Protein AF-A0A399ZPF5-F1 (afdb_monomer_lite)

Sequence (289 aa):
MNKISNFFKWMIKYFYWLSLVVFAAIYIRWFQLTPLVFEYYNDPNGAYIFGLILLSLYSASMFALKLSTKSKLLRGLLYIPTTLFFIWNISHTTAFFPSLEFTTRCNGNKYYIAWMHPFGDYQWTFDEVTIWRKGFFKYDSFFFGYSGGPYRIVCDEQNKTANIVNDSSDVLAYIDGENPQVFDDFATATLNNHHYFLARKCNNWTPSTCESLTFTLYACTLEYKSCHPLPIQYTQLDTRNFLHLEPDNVNNEVRLYEELFETDEKILIFGFGQNSQCYAMGCEILEQK

Radius of gyration: 26.09 Å; chains: 1; bounding box: 74×34×80 Å

pLDDT: mean 87.25, std 9.9, range [49.78, 96.81]

Secondary structure (DSSP, 8-state):
-HHHHHHHHHHHHHHHHHHHHHHHHHHHHHHHHS---TT-TT-TTHHHHHHHHHHHHHHHHHHHHHHTTT-HHHHHHHHHHHHHHHHHHHHHHHHHSPEEEEEEEETTEEEEEEEEPPTT-TT--EEEEEEE-SSSS-EEEEEESS--S-EEEEEETTTTEEEEEETTTTEEEEEESSS-EEEEEEEEEEETTEEEEEEEEEEEEETTEEEEEEEEEEEEETTSS-EEEEEEEEEES-TTSEEEEEEETTTTEEEEEEEETTTTEEEEEEEESTT-EE-STTEEEPPP-

Foldseek 3Di:
DVVVVVVVVVCVVCVLVVLLVVLVVLLVVLCVQPNDDDQDPQPQCPLSVVLVVLSVQLVVLVVQLVVCVPDPVSNVVSVVVNVVSSVVNVVSCVQWRWAWQDWDDFLQKIWTWTWTAGPPGNVFIWTKIWIHDNDDPDIDIDIDGGCLARWDWDHQNPQSWIWIAHPVQRDGQWIGHPDIWGWDRAAWDDADQWIKTWTWDADDDDSPDGQKIKTWIWIAGSRRNDIDTAQKIAIDRDPPWDWYWYADPPVRWIWIWTQDPVPRDTDTQWIDDPDTDGDDPRMDRHDDD

Structure (mmCIF, N/CA/C/O backbone):
data_AF-A0A399ZPF5-F1
#
_entry.id   AF-A0A399ZPF5-F1
#
loop_
_atom_site.group_PDB
_atom_site.id
_atom_site.type_symbol
_atom_site.label_atom_id
_atom_site.label_alt_id
_atom_site.label_comp_id
_atom_site.label_asym_id
_atom_site.label_entity_id
_atom_site.label_seq_id
_atom_site.pdbx_PDB_ins_code
_atom_site.Cartn_x
_atom_site.Cartn_y
_atom_site.Cartn_z
_atom_site.occupancy
_atom_site.B_iso_or_equiv
_atom_site.auth_seq_id
_atom_site.auth_comp_id
_atom_site.auth_asym_id
_atom_site.auth_atom_id
_atom_site.pdbx_PDB_model_num
ATOM 1 N N . MET A 1 1 ? -46.420 10.415 27.851 1.00 60.38 1 MET A N 1
ATOM 2 C CA . MET A 1 1 ? -45.244 10.784 28.680 1.00 60.38 1 MET A CA 1
ATOM 3 C C . MET A 1 1 ? -44.515 9.591 29.317 1.00 60.38 1 MET A C 1
ATOM 5 O O . MET A 1 1 ? -43.298 9.543 29.195 1.00 60.38 1 MET A O 1
ATOM 9 N N . ASN A 1 2 ? -45.190 8.586 29.901 1.00 71.50 2 ASN A N 1
ATOM 10 C CA . ASN A 1 2 ? -44.509 7.429 30.533 1.00 71.50 2 ASN A CA 1
ATOM 11 C C . ASN A 1 2 ? -43.609 6.596 29.596 1.00 71.50 2 ASN A C 1
ATOM 13 O O . ASN A 1 2 ? -42.559 6.125 30.023 1.00 71.50 2 ASN A O 1
ATOM 17 N N . LYS A 1 3 ? -43.964 6.454 28.310 1.00 73.94 3 LYS A N 1
ATOM 18 C CA . LYS A 1 3 ? -43.137 5.715 27.336 1.00 73.94 3 LYS A CA 1
ATOM 19 C C . LYS A 1 3 ? -41.778 6.385 27.074 1.00 73.94 3 LYS A C 1
ATOM 21 O O . LYS A 1 3 ? -40.773 5.690 27.003 1.00 73.94 3 LYS A O 1
ATOM 26 N N . ILE A 1 4 ? -41.740 7.719 27.016 1.00 75.81 4 ILE A N 1
ATOM 27 C CA . ILE A 1 4 ? -40.514 8.499 26.770 1.00 75.81 4 ILE A CA 1
ATOM 28 C C . ILE A 1 4 ? -39.576 8.413 27.984 1.00 75.81 4 ILE A C 1
ATOM 30 O O . ILE A 1 4 ? -38.399 8.108 27.835 1.00 75.81 4 ILE A O 1
ATOM 34 N N . SER A 1 5 ? -40.099 8.582 29.204 1.00 77.50 5 SER A N 1
ATOM 35 C CA . SER A 1 5 ? -39.298 8.448 30.434 1.00 77.50 5 SER A CA 1
ATOM 36 C C . SER A 1 5 ? -38.713 7.038 30.605 1.00 77.50 5 SER A C 1
ATOM 38 O O . SER A 1 5 ? -37.548 6.885 30.978 1.00 77.50 5 SER A O 1
ATOM 40 N N . ASN A 1 6 ? -39.491 6.001 30.280 1.00 77.19 6 ASN A N 1
ATOM 41 C CA . ASN A 1 6 ? -39.019 4.617 30.326 1.00 77.19 6 ASN A CA 1
ATOM 42 C C . ASN A 1 6 ? -37.938 4.337 29.274 1.00 77.19 6 ASN A C 1
ATOM 44 O O . ASN A 1 6 ? -36.980 3.630 29.577 1.00 77.19 6 ASN A O 1
ATOM 48 N N . PHE A 1 7 ? -38.046 4.934 28.084 1.00 74.19 7 PHE A N 1
ATOM 49 C CA . PHE A 1 7 ? -37.019 4.847 27.047 1.00 74.19 7 PHE A CA 1
ATOM 50 C C . PHE A 1 7 ? -35.693 5.485 27.490 1.00 74.19 7 PHE A C 1
ATOM 52 O O . PHE A 1 7 ? -34.648 4.853 27.368 1.00 74.19 7 PHE A O 1
ATOM 59 N N . PHE A 1 8 ? -35.718 6.676 28.099 1.00 70.94 8 PHE A N 1
ATOM 60 C CA . PHE A 1 8 ? -34.499 7.318 28.612 1.00 70.94 8 PHE A CA 1
ATOM 61 C C . PHE A 1 8 ? -33.832 6.519 29.739 1.00 70.94 8 PHE A C 1
ATOM 63 O O . PHE A 1 8 ? -32.614 6.341 29.737 1.00 70.94 8 PHE A O 1
ATOM 70 N N . LYS A 1 9 ? -34.613 5.975 30.681 1.00 74.69 9 LYS A N 1
ATOM 71 C CA . LYS A 1 9 ? -34.081 5.104 31.746 1.00 74.69 9 LYS A CA 1
ATOM 72 C C . LYS A 1 9 ? -33.483 3.814 31.188 1.00 74.69 9 LYS A C 1
ATOM 74 O O . LYS A 1 9 ? -32.471 3.340 31.700 1.00 74.69 9 LYS A O 1
ATOM 79 N N . TRP A 1 10 ? -34.104 3.256 30.150 1.00 79.56 10 TRP A N 1
ATOM 80 C CA . TRP A 1 10 ? -33.581 2.098 29.436 1.00 79.56 10 TRP A CA 1
ATOM 81 C C . TRP A 1 10 ? -32.262 2.445 28.738 1.00 79.56 10 TRP A C 1
ATOM 83 O O . TRP A 1 10 ? -31.262 1.786 29.006 1.00 79.56 10 TRP A O 1
ATOM 93 N N . MET A 1 11 ? -32.210 3.530 27.959 1.00 71.25 11 MET A N 1
ATOM 94 C CA . MET A 1 11 ? -30.979 3.966 27.296 1.00 71.25 11 MET A CA 1
ATOM 95 C C . MET A 1 11 ? -29.835 4.156 28.286 1.00 71.25 11 MET A C 1
ATOM 97 O O . MET A 1 11 ? -28.788 3.564 28.089 1.00 71.25 11 MET A O 1
ATOM 101 N N . ILE A 1 12 ? -30.029 4.879 29.391 1.00 73.19 12 ILE A N 1
ATOM 102 C CA . ILE A 1 12 ? -28.968 5.099 30.394 1.00 73.19 12 ILE A CA 1
ATOM 103 C C . ILE A 1 12 ? -28.486 3.773 31.007 1.00 73.19 12 ILE A C 1
ATOM 105 O O . ILE A 1 12 ? -27.299 3.602 31.281 1.00 73.19 12 ILE A O 1
ATOM 109 N N . LYS A 1 13 ? -29.391 2.806 31.203 1.00 77.00 13 LYS A N 1
ATOM 110 C CA . LYS A 1 13 ? -29.050 1.488 31.754 1.00 77.00 13 LYS A CA 1
ATOM 111 C C . LYS A 1 13 ? -28.185 0.658 30.800 1.00 77.00 13 LYS A C 1
ATOM 113 O O . LYS A 1 13 ? -27.323 -0.082 31.272 1.00 77.00 13 LYS A O 1
ATOM 118 N N . TYR A 1 14 ? -28.420 0.762 29.493 1.00 85.81 14 TYR A N 1
ATOM 119 C CA . TYR A 1 14 ? -27.722 -0.026 28.469 1.00 85.81 14 TYR A CA 1
ATOM 120 C C . TYR A 1 14 ? -26.648 0.757 27.708 1.00 85.81 14 TYR A C 1
ATOM 122 O O . TYR A 1 14 ? -25.902 0.144 26.953 1.00 85.81 14 TYR A O 1
ATOM 130 N N . PHE A 1 15 ? -26.529 2.065 27.939 1.00 87.25 15 PHE A N 1
ATOM 131 C CA . PHE A 1 15 ? -25.652 2.981 27.208 1.00 87.25 15 PHE A CA 1
ATOM 132 C C . PHE A 1 15 ? -24.225 2.451 27.104 1.00 87.25 15 PHE A C 1
ATOM 134 O O . PHE A 1 15 ? -23.728 2.264 26.004 1.00 87.25 15 PHE A O 1
ATOM 141 N N . TYR A 1 16 ? -23.627 2.111 28.246 1.00 84.88 16 TYR A N 1
ATOM 142 C CA . TYR A 1 16 ? -22.265 1.588 28.341 1.00 84.88 16 TYR A CA 1
ATOM 143 C C . TYR A 1 16 ? -22.075 0.248 27.605 1.00 84.88 16 TYR A C 1
ATOM 145 O O . TYR A 1 16 ? -21.049 -0.006 26.987 1.00 84.88 16 TYR A O 1
ATOM 153 N N . TRP A 1 17 ? -23.085 -0.622 27.620 1.00 88.38 17 TRP A N 1
ATOM 154 C CA . TRP A 1 17 ? -23.022 -1.878 26.868 1.00 88.38 17 TRP A CA 1
ATOM 155 C C . TRP A 1 17 ? -23.133 -1.642 25.365 1.00 88.38 17 TRP A C 1
ATOM 157 O O . TRP A 1 17 ? -22.408 -2.263 24.593 1.00 88.38 17 TRP A O 1
ATOM 167 N N . LEU A 1 18 ? -24.015 -0.732 24.956 1.00 91.44 18 LEU A N 1
ATOM 168 C CA . LEU A 1 18 ? -24.178 -0.363 23.558 1.00 91.44 18 LEU A CA 1
ATOM 169 C C . LEU A 1 18 ? -22.913 0.309 23.013 1.00 91.44 18 LEU A C 1
ATOM 171 O O . LEU A 1 18 ? -22.452 -0.062 21.940 1.00 91.44 18 LEU A O 1
ATOM 175 N N . SER A 1 19 ? -22.317 1.241 23.758 1.00 92.69 19 SER A N 1
ATOM 176 C CA . SER A 1 19 ? -21.064 1.893 23.366 1.00 92.69 19 SER A CA 1
ATOM 177 C C . SER A 1 19 ? -19.909 0.905 23.265 1.00 92.69 19 SER A C 1
ATOM 179 O O . SER A 1 19 ? -19.122 1.015 22.333 1.00 92.69 19 SER A O 1
ATOM 181 N N . LEU A 1 20 ? -19.818 -0.092 24.153 1.00 93.00 20 LEU A N 1
ATOM 182 C CA . LEU A 1 20 ? -18.807 -1.144 24.031 1.00 93.00 20 LEU A CA 1
ATOM 183 C C . LEU A 1 20 ? -18.953 -1.928 22.719 1.00 93.00 20 LEU A C 1
ATOM 185 O O . LEU A 1 20 ? -17.959 -2.170 22.041 1.00 93.00 20 LEU A O 1
ATOM 189 N N . VAL A 1 21 ? -20.183 -2.291 22.340 1.00 94.25 21 VAL A N 1
ATOM 190 C CA . VAL A 1 21 ? -20.458 -2.970 21.061 1.00 94.25 21 VAL A CA 1
ATOM 191 C C . VAL A 1 21 ? -20.095 -2.074 19.876 1.00 94.25 21 VAL A C 1
ATOM 193 O O . VAL A 1 21 ? -19.482 -2.546 18.921 1.00 94.25 21 VAL A O 1
ATOM 196 N N . VAL A 1 22 ? -20.427 -0.782 19.948 1.00 95.56 22 VAL A N 1
ATOM 197 C CA . VAL A 1 22 ? -20.076 0.200 18.912 1.00 95.56 22 VAL A CA 1
ATOM 198 C C . VAL A 1 22 ? -18.560 0.324 18.770 1.00 95.56 22 VAL A C 1
ATOM 200 O O . VAL A 1 22 ? -18.054 0.211 17.659 1.00 95.56 22 VAL A O 1
ATOM 203 N N . PHE A 1 23 ? -17.818 0.481 19.868 1.00 95.81 23 PHE A N 1
ATOM 204 C CA . PHE A 1 23 ? -16.360 0.543 19.800 1.00 95.81 23 PHE A CA 1
ATOM 205 C C . PHE A 1 23 ? -15.757 -0.754 19.279 1.00 95.81 23 PHE A C 1
ATOM 207 O O . PHE A 1 23 ? -14.894 -0.699 18.413 1.00 95.81 23 PHE A O 1
ATOM 214 N N . ALA A 1 24 ? -16.233 -1.918 19.728 1.00 95.44 24 ALA A N 1
ATOM 215 C CA . ALA A 1 24 ? -15.767 -3.192 19.192 1.00 95.44 24 ALA A CA 1
ATOM 216 C C . ALA A 1 24 ? -15.950 -3.260 17.664 1.00 95.44 24 ALA A C 1
ATOM 218 O O . ALA A 1 24 ? -15.027 -3.652 16.957 1.00 95.44 24 ALA A O 1
ATOM 219 N N . ALA A 1 25 ? -17.095 -2.809 17.140 1.00 96.69 25 ALA A N 1
ATOM 220 C CA . ALA A 1 25 ? -17.326 -2.730 15.698 1.00 96.69 25 ALA A CA 1
ATOM 221 C C . ALA A 1 25 ? -16.383 -1.735 14.996 1.00 96.69 25 ALA A C 1
ATOM 223 O O . ALA A 1 25 ? -15.877 -2.045 13.918 1.00 96.69 25 ALA A O 1
ATOM 224 N N . ILE A 1 26 ? -16.107 -0.577 15.609 1.00 96.19 26 ILE A N 1
ATOM 225 C CA . ILE A 1 26 ? -15.143 0.412 15.098 1.00 96.19 26 ILE A CA 1
ATOM 226 C C . ILE A 1 26 ? -13.739 -0.194 15.022 1.00 96.19 26 ILE A C 1
ATOM 228 O O . ILE A 1 26 ? -13.118 -0.118 13.970 1.00 96.19 26 ILE A O 1
ATOM 232 N N . TYR A 1 27 ? -13.252 -0.847 16.078 1.00 95.81 27 TYR A N 1
ATOM 233 C CA . TYR A 1 27 ? -11.915 -1.454 16.082 1.00 95.81 27 TYR A CA 1
ATOM 234 C C . TYR A 1 27 ? -11.806 -2.658 15.141 1.00 95.81 27 TYR A C 1
ATOM 236 O O . TYR A 1 27 ? -10.780 -2.826 14.490 1.00 95.81 27 TYR A O 1
ATOM 244 N N . ILE A 1 28 ? -12.868 -3.458 14.986 1.00 95.44 28 ILE A N 1
ATOM 245 C CA . ILE A 1 28 ? -12.916 -4.500 13.947 1.00 95.44 28 ILE A CA 1
ATOM 246 C C . ILE A 1 28 ? -12.807 -3.864 12.559 1.00 95.44 28 ILE A C 1
ATOM 248 O O . ILE A 1 28 ? -12.075 -4.365 11.707 1.00 95.44 28 ILE A O 1
ATOM 252 N N . ARG A 1 29 ? -13.525 -2.762 12.316 1.00 95.00 29 ARG A N 1
ATOM 253 C CA . ARG A 1 29 ? -13.451 -2.050 11.039 1.00 95.00 29 ARG A CA 1
ATOM 254 C C . ARG A 1 29 ? -12.073 -1.431 10.818 1.00 95.00 29 ARG A C 1
ATOM 256 O O . ARG A 1 29 ? -11.587 -1.506 9.697 1.00 95.00 29 ARG A O 1
ATOM 263 N N . TRP A 1 30 ? -11.462 -0.874 11.859 1.00 95.19 30 TRP A N 1
ATOM 264 C CA . TRP A 1 30 ? -10.097 -0.356 11.829 1.00 95.19 30 TRP A CA 1
ATOM 265 C C . TRP A 1 30 ? -9.134 -1.459 11.397 1.00 95.19 30 TRP A C 1
ATOM 267 O O . TRP A 1 30 ? -8.487 -1.311 10.373 1.00 95.19 30 TRP A O 1
ATOM 277 N N . PHE A 1 31 ? -9.152 -2.617 12.063 1.00 94.00 31 PHE A N 1
ATOM 278 C CA . PHE A 1 31 ? -8.310 -3.759 11.696 1.00 94.00 31 PHE A CA 1
ATOM 279 C C . PHE A 1 31 ? -8.538 -4.247 10.261 1.00 94.00 31 PHE A C 1
ATOM 281 O O . PHE A 1 31 ? -7.612 -4.690 9.598 1.00 94.00 31 PHE A O 1
ATOM 288 N N . GLN A 1 32 ? -9.773 -4.183 9.757 1.00 93.12 32 GLN A N 1
ATOM 289 C CA . GLN A 1 32 ? -10.057 -4.531 8.362 1.00 93.12 32 GLN A CA 1
ATOM 290 C C . GLN A 1 32 ? -9.471 -3.539 7.354 1.00 93.12 32 GLN A C 1
ATOM 292 O O . GLN A 1 32 ? -9.283 -3.914 6.199 1.00 93.12 32 GLN A O 1
ATOM 297 N N . LEU A 1 33 ? -9.296 -2.280 7.746 1.00 92.81 33 LEU A N 1
ATOM 298 C CA . LEU A 1 33 ? -8.750 -1.232 6.892 1.00 92.81 33 LEU A CA 1
ATOM 299 C C . LEU A 1 33 ? -7.229 -1.201 6.956 1.00 92.81 33 LEU A C 1
ATOM 301 O O . LEU A 1 33 ? -6.608 -1.153 5.904 1.00 92.81 33 LEU A O 1
ATOM 305 N N . THR A 1 34 ? -6.689 -1.246 8.171 1.00 90.62 34 THR A N 1
ATOM 306 C CA . THR A 1 34 ? -5.267 -1.121 8.489 1.00 90.62 34 THR A CA 1
ATOM 307 C C . THR A 1 34 ? -4.895 -2.143 9.575 1.00 90.62 34 THR A C 1
ATOM 309 O O . THR A 1 34 ? -4.981 -1.867 10.780 1.00 90.62 34 THR A O 1
ATOM 312 N N . PRO A 1 35 ? -4.644 -3.409 9.192 1.00 90.19 35 PRO A N 1
ATOM 313 C CA . PRO A 1 35 ? -4.257 -4.461 10.120 1.00 90.19 35 PRO A CA 1
ATOM 314 C C . PRO A 1 35 ? -2.815 -4.278 10.623 1.00 90.19 35 PRO A C 1
ATOM 316 O O . PRO A 1 35 ? -2.049 -3.466 10.128 1.00 90.19 35 PRO A O 1
ATOM 319 N N . LEU A 1 36 ? -2.422 -5.066 11.628 1.00 87.81 36 LEU A N 1
ATOM 320 C CA . LEU A 1 36 ? -1.104 -4.940 12.258 1.00 87.81 36 LEU A CA 1
ATOM 321 C C . LEU A 1 36 ? 0.043 -5.310 11.300 1.00 87.81 36 LEU A C 1
ATOM 323 O O . LEU A 1 36 ? 0.055 -6.418 10.758 1.00 87.81 36 LEU A O 1
ATOM 327 N N . VAL A 1 37 ? 1.046 -4.435 11.188 1.00 79.81 37 VAL A N 1
ATOM 328 C CA . VAL A 1 37 ? 2.290 -4.658 10.419 1.00 79.81 37 VAL A CA 1
ATOM 329 C C . VAL A 1 37 ? 3.532 -4.478 11.299 1.00 79.81 37 VAL A C 1
ATOM 331 O O . VAL A 1 37 ? 3.878 -3.363 11.673 1.00 79.81 37 VAL A O 1
ATOM 334 N N . PHE A 1 38 ? 4.239 -5.557 11.631 1.00 67.12 38 PHE A N 1
ATOM 335 C CA . PHE A 1 38 ? 5.337 -5.508 12.613 1.00 67.12 38 PHE A CA 1
ATOM 336 C C . PHE A 1 38 ? 6.713 -5.134 12.040 1.00 67.12 38 PHE A C 1
ATOM 338 O O . PHE A 1 38 ? 7.652 -4.944 12.806 1.00 67.12 38 PHE A O 1
ATOM 345 N N . GLU A 1 39 ? 6.844 -5.033 10.717 1.00 60.88 39 GLU A N 1
ATOM 346 C CA . GLU A 1 39 ? 8.143 -4.906 10.038 1.00 60.88 39 GLU A CA 1
ATOM 347 C C . GLU A 1 39 ? 8.484 -3.470 9.598 1.00 60.88 39 GLU A C 1
ATOM 349 O O . GLU A 1 39 ? 9.533 -3.249 9.000 1.00 60.88 39 GLU A O 1
ATOM 354 N N . TYR A 1 40 ? 7.635 -2.476 9.891 1.00 58.47 40 TYR A N 1
ATOM 355 C CA . TYR A 1 40 ? 7.826 -1.108 9.397 1.00 58.47 40 TYR A CA 1
ATOM 356 C C . TYR A 1 40 ? 8.534 -0.188 10.405 1.00 58.47 40 TYR A C 1
ATOM 358 O O . TYR A 1 40 ? 8.177 -0.141 11.581 1.00 58.47 40 TYR A O 1
ATOM 366 N N . TYR A 1 41 ? 9.502 0.594 9.917 1.00 54.06 41 TYR A N 1
ATOM 367 C CA . TYR A 1 41 ? 10.421 1.425 10.716 1.00 54.06 41 TYR A CA 1
ATOM 368 C C . TYR A 1 41 ? 9.732 2.520 11.566 1.00 54.06 41 TYR A C 1
ATOM 370 O O . TYR A 1 41 ? 10.286 2.942 12.576 1.00 54.06 41 TYR A O 1
ATOM 378 N N . ASN A 1 42 ? 8.511 2.945 11.210 1.00 60.19 42 ASN A N 1
ATOM 379 C CA . ASN A 1 42 ? 7.827 4.118 11.789 1.00 60.19 42 ASN A CA 1
ATOM 380 C C . ASN A 1 42 ? 6.594 3.801 12.671 1.00 60.19 42 ASN A C 1
ATOM 382 O O . ASN A 1 42 ? 5.664 4.601 12.698 1.00 60.19 42 ASN A O 1
ATOM 386 N N . ASP A 1 43 ? 6.553 2.646 13.353 1.00 67.88 43 ASP A N 1
ATOM 387 C CA . ASP A 1 43 ? 5.432 2.173 14.211 1.00 67.88 43 ASP A CA 1
ATOM 388 C C . ASP A 1 43 ? 4.023 2.649 13.767 1.00 67.88 43 ASP A C 1
ATOM 390 O O . ASP A 1 43 ? 3.295 3.314 14.518 1.00 67.88 43 ASP A O 1
ATOM 394 N N . PRO A 1 44 ? 3.601 2.320 12.532 1.00 71.44 44 PRO A N 1
ATOM 395 C CA . PRO A 1 44 ? 2.329 2.800 11.993 1.00 71.44 44 PRO A CA 1
ATOM 396 C C . PRO A 1 44 ? 1.115 2.259 12.769 1.00 71.44 44 PRO A C 1
ATOM 398 O O . PRO A 1 44 ? 0.024 2.822 12.706 1.00 71.44 44 PRO A O 1
ATOM 401 N N . ASN A 1 45 ? 1.297 1.198 13.562 1.00 81.88 45 ASN A N 1
ATOM 402 C CA . ASN A 1 45 ? 0.224 0.568 14.330 1.00 81.88 45 ASN A CA 1
ATOM 403 C C . ASN A 1 45 ? 0.017 1.176 15.719 1.00 81.88 45 ASN A C 1
ATOM 405 O O . ASN A 1 45 ? -0.935 0.784 16.405 1.00 81.88 45 ASN A O 1
ATOM 409 N N . GLY A 1 46 ? 0.880 2.098 16.162 1.00 86.31 46 GLY A N 1
ATOM 410 C CA . GLY A 1 46 ? 0.851 2.634 17.524 1.00 86.31 46 GLY A CA 1
ATOM 411 C C . GLY A 1 46 ? -0.528 3.172 17.924 1.00 86.31 46 GLY A C 1
ATOM 412 O O . GLY A 1 46 ? -1.027 2.881 19.015 1.00 86.31 46 GLY A O 1
ATOM 413 N N . ALA A 1 47 ? -1.212 3.867 17.007 1.00 88.50 47 ALA A N 1
ATOM 414 C CA . ALA A 1 47 ? -2.551 4.407 17.244 1.00 88.50 47 ALA A CA 1
ATOM 415 C C . ALA A 1 47 ? -3.612 3.308 17.447 1.00 88.50 47 ALA A C 1
ATOM 417 O O . ALA A 1 47 ? -4.459 3.418 18.341 1.00 88.50 47 ALA A O 1
ATOM 418 N N . TYR A 1 48 ? -3.553 2.229 16.661 1.00 91.00 48 TYR A N 1
ATOM 419 C CA . TYR A 1 48 ? -4.466 1.095 16.794 1.00 91.00 48 TYR A CA 1
ATOM 420 C C . TYR A 1 48 ? -4.224 0.331 18.105 1.00 91.00 48 TYR A C 1
ATOM 422 O O . TYR A 1 48 ? -5.169 0.073 18.856 1.00 91.00 48 TYR A O 1
ATOM 430 N N . ILE A 1 49 ? -2.958 0.037 18.434 1.00 91.50 49 ILE A N 1
ATOM 431 C CA . ILE A 1 49 ? -2.571 -0.658 19.673 1.00 91.50 49 ILE A CA 1
ATOM 432 C C . ILE A 1 49 ? -3.009 0.148 20.901 1.00 91.50 49 ILE A C 1
ATOM 434 O O . ILE A 1 49 ? -3.650 -0.397 21.806 1.00 91.50 49 ILE A O 1
ATOM 438 N N . PHE A 1 50 ? -2.729 1.453 20.924 1.00 91.75 50 PHE A N 1
ATOM 439 C CA . PHE A 1 50 ? -3.159 2.333 22.010 1.00 91.75 50 PHE A CA 1
ATOM 440 C C . PHE A 1 50 ? -4.686 2.370 22.148 1.00 91.75 50 PHE A C 1
ATOM 442 O O . PHE A 1 50 ? -5.221 2.313 23.258 1.00 91.75 50 PHE A O 1
ATOM 449 N N . GLY A 1 51 ? -5.404 2.378 21.025 1.00 92.69 51 GLY A N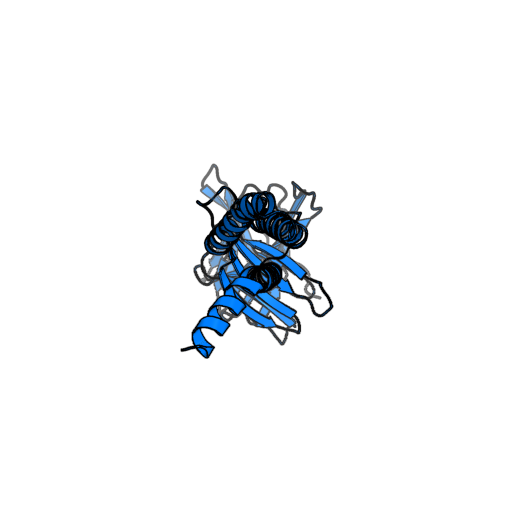 1
ATOM 450 C CA . GLY A 1 51 ? -6.858 2.305 21.024 1.00 92.69 51 GLY A CA 1
ATOM 451 C C . GLY A 1 51 ? -7.405 1.006 21.636 1.00 92.69 51 GLY A C 1
ATOM 452 O O . GLY A 1 51 ? -8.324 1.046 22.458 1.00 92.69 51 GLY A O 1
ATOM 453 N N . LEU A 1 52 ? -6.803 -0.151 21.342 1.00 94.94 52 LEU A N 1
ATOM 454 C CA . LEU A 1 52 ? -7.176 -1.420 21.984 1.00 94.94 52 LEU A CA 1
ATOM 455 C C . LEU A 1 52 ? -6.920 -1.417 23.498 1.00 94.94 52 LEU A C 1
ATOM 457 O O . LEU A 1 52 ? -7.718 -1.975 24.261 1.00 94.94 52 LEU A O 1
ATOM 461 N N . ILE A 1 53 ? -5.842 -0.769 23.952 1.00 95.25 53 ILE A N 1
ATOM 462 C CA . ILE A 1 53 ? -5.572 -0.572 25.384 1.00 95.25 53 ILE A CA 1
ATOM 463 C C . ILE A 1 53 ? -6.691 0.271 26.012 1.00 95.25 53 ILE A C 1
ATOM 465 O O . ILE A 1 53 ? -7.266 -0.131 27.028 1.00 95.25 53 ILE A O 1
ATOM 469 N N . LEU A 1 54 ? -7.068 1.393 25.386 1.00 94.88 54 LEU A N 1
ATOM 470 C CA . LEU A 1 54 ? -8.177 2.239 25.841 1.00 94.88 54 LEU A CA 1
ATOM 471 C C . LEU A 1 54 ? -9.512 1.483 25.886 1.00 94.88 54 LEU A C 1
ATOM 473 O O . LEU A 1 54 ? -10.270 1.633 26.850 1.00 94.88 54 LEU A O 1
ATOM 477 N N . LEU A 1 55 ? -9.811 0.656 24.881 1.00 96.00 55 LEU A N 1
ATOM 478 C CA . LEU A 1 55 ? -11.019 -0.173 24.848 1.00 96.00 55 LEU A CA 1
ATOM 479 C C . LEU A 1 55 ? -11.020 -1.214 25.975 1.00 96.00 55 LEU A C 1
ATOM 481 O O . LEU A 1 55 ? -12.054 -1.465 26.602 1.00 96.00 55 LEU A O 1
ATOM 485 N N . SER A 1 56 ? -9.863 -1.808 26.261 1.00 96.81 56 SER A N 1
ATOM 486 C CA . SER A 1 56 ? -9.698 -2.803 27.324 1.00 96.81 56 SER A CA 1
ATOM 487 C C . SER A 1 56 ? -9.903 -2.183 28.708 1.00 96.81 56 SER A C 1
ATOM 489 O O . SER A 1 56 ? -10.662 -2.719 29.520 1.00 96.81 56 SER A O 1
ATOM 491 N N . LEU A 1 57 ? -9.310 -1.010 28.960 1.00 95.81 57 LEU A N 1
ATOM 492 C CA . LEU A 1 57 ? -9.514 -0.244 30.195 1.00 95.81 57 LEU A CA 1
ATOM 493 C C . LEU A 1 57 ? -10.980 0.178 30.363 1.00 95.81 57 LEU A C 1
ATOM 495 O O . LEU A 1 57 ? -11.555 0.023 31.446 1.00 95.81 57 LEU A O 1
ATOM 499 N N . TYR A 1 58 ? -11.617 0.633 29.281 1.00 94.88 58 TYR A N 1
ATOM 500 C CA . TYR A 1 58 ? -13.041 0.953 29.274 1.00 94.88 58 TYR A CA 1
ATOM 501 C C . TYR A 1 58 ? -13.899 -0.265 29.646 1.00 94.88 58 TYR A C 1
ATOM 503 O O . TYR A 1 58 ? -14.715 -0.196 30.568 1.00 94.88 58 TYR A O 1
ATOM 511 N N . SER A 1 59 ? -13.647 -1.410 29.014 1.00 94.69 59 SER A N 1
ATOM 512 C CA . SER A 1 59 ? -14.339 -2.675 29.287 1.00 94.69 59 SER A CA 1
ATOM 513 C C . SER A 1 59 ? -14.183 -3.121 30.744 1.00 94.69 59 SER A C 1
ATOM 515 O O . SER A 1 59 ? -15.170 -3.467 31.400 1.00 94.69 59 SER A O 1
ATOM 517 N N . ALA A 1 60 ? -12.959 -3.063 31.278 1.00 95.00 60 ALA A N 1
ATOM 518 C CA . ALA A 1 60 ? -12.663 -3.406 32.666 1.00 95.00 60 ALA A CA 1
ATOM 519 C C . ALA A 1 60 ? -13.407 -2.485 33.647 1.00 95.00 60 ALA A C 1
ATOM 521 O O . ALA A 1 60 ? -14.036 -2.965 34.596 1.00 95.00 60 ALA A O 1
ATOM 522 N N . SER A 1 61 ? -13.409 -1.172 33.384 1.00 92.38 61 SER A N 1
ATOM 523 C CA . SER A 1 61 ? -14.115 -0.183 34.209 1.00 92.38 61 SER A CA 1
ATOM 524 C C . SER A 1 61 ? -15.631 -0.422 34.235 1.00 92.38 61 SER A C 1
ATOM 526 O O . SER A 1 61 ? -16.246 -0.418 35.306 1.00 92.38 61 SER A O 1
ATOM 528 N N . MET A 1 62 ? -16.231 -0.762 33.089 1.00 91.06 62 MET A N 1
ATOM 529 C CA . MET A 1 62 ? -17.646 -1.123 33.008 1.00 91.06 62 MET A CA 1
ATOM 530 C C . MET A 1 62 ? -17.969 -2.414 33.759 1.00 91.06 62 MET A C 1
ATOM 532 O O . MET A 1 62 ? -19.010 -2.509 34.417 1.00 91.06 62 MET A O 1
ATOM 536 N N . PHE A 1 63 ? -17.094 -3.417 33.674 1.00 91.06 63 PHE A N 1
ATOM 537 C CA . PHE A 1 63 ? -17.284 -4.669 34.397 1.00 91.06 63 PHE A CA 1
ATOM 538 C C . PHE A 1 63 ? -17.227 -4.442 35.913 1.00 91.06 63 PHE A C 1
ATOM 540 O O . PHE A 1 63 ? -18.121 -4.886 36.638 1.00 91.06 63 PHE A O 1
ATOM 547 N N . ALA A 1 64 ? -16.260 -3.653 36.390 1.00 90.88 64 ALA A N 1
ATOM 548 C CA . ALA A 1 64 ? -16.171 -3.241 37.790 1.00 90.88 64 ALA A CA 1
ATOM 549 C C . ALA A 1 64 ? -17.420 -2.461 38.244 1.00 90.88 64 ALA A C 1
ATOM 551 O O . ALA A 1 64 ? -17.960 -2.716 39.327 1.00 90.88 64 ALA A O 1
ATOM 552 N N . LEU A 1 65 ? -17.938 -1.558 37.402 1.00 88.56 65 LEU A N 1
ATOM 553 C CA . LEU A 1 65 ? -19.173 -0.813 37.666 1.00 88.56 65 LEU A CA 1
ATOM 554 C C . LEU A 1 65 ? -20.384 -1.751 37.814 1.00 88.56 65 LEU A C 1
ATOM 556 O O . LEU A 1 65 ? -21.223 -1.543 38.695 1.00 88.56 65 LEU A O 1
ATOM 560 N N . LYS A 1 66 ? -20.463 -2.808 36.993 1.00 86.44 66 LYS A N 1
ATOM 561 C CA . LYS A 1 66 ? -21.512 -3.838 37.074 1.00 86.44 66 LYS A CA 1
ATOM 562 C C . LYS A 1 66 ? -21.396 -4.703 38.330 1.00 86.44 66 LYS A C 1
ATOM 564 O O . LYS A 1 66 ? -22.424 -5.090 38.879 1.00 86.44 66 LYS A O 1
ATOM 569 N N . LEU A 1 67 ? -20.186 -5.005 38.797 1.00 87.81 67 LEU A N 1
ATOM 570 C CA . LEU A 1 67 ? -19.978 -5.765 40.036 1.00 87.81 67 LEU A CA 1
ATOM 571 C C . LEU A 1 67 ? -20.282 -4.937 41.294 1.00 87.81 67 LEU A C 1
ATOM 573 O O . LEU A 1 67 ? -20.717 -5.474 42.310 1.00 87.81 67 LEU A O 1
ATOM 577 N N . SER A 1 68 ? -20.140 -3.615 41.215 1.00 85.56 68 SER A N 1
ATOM 578 C CA . SER A 1 68 ? -20.275 -2.691 42.351 1.00 85.56 68 SER A CA 1
ATOM 579 C C . SER A 1 68 ? -21.724 -2.302 42.688 1.00 85.56 68 SER A C 1
ATOM 581 O O . SER A 1 68 ? -21.989 -1.215 43.201 1.00 85.56 68 SER A O 1
ATOM 583 N N . THR A 1 69 ? -22.699 -3.177 42.422 1.00 75.31 69 THR A N 1
ATOM 584 C CA . THR A 1 69 ? -24.142 -2.875 42.535 1.00 75.31 69 THR A CA 1
ATOM 585 C C . THR A 1 69 ? -24.612 -2.565 43.958 1.00 75.31 69 THR A C 1
ATOM 587 O O . THR A 1 69 ? -25.620 -1.876 44.120 1.00 75.31 69 THR A O 1
ATOM 590 N N . LYS A 1 70 ? -23.892 -3.035 44.986 1.00 78.81 70 LYS A N 1
ATOM 591 C CA . LYS A 1 70 ? -24.277 -2.896 46.402 1.00 78.81 70 LYS A CA 1
ATOM 592 C C . LYS A 1 70 ? -23.837 -1.582 47.064 1.00 78.81 70 LYS A C 1
ATOM 594 O O . LYS A 1 70 ? -24.486 -1.153 48.012 1.00 78.81 70 LYS A O 1
ATOM 599 N N . SER A 1 71 ? -22.777 -0.924 46.583 1.00 87.75 71 SER A N 1
ATOM 600 C CA . SER A 1 71 ? -22.235 0.301 47.200 1.00 87.75 71 SER A CA 1
ATOM 601 C C . SER A 1 71 ? -22.454 1.519 46.306 1.00 87.75 71 SER A C 1
ATOM 603 O O . SER A 1 71 ? -21.866 1.627 45.230 1.00 87.75 71 SER A O 1
ATOM 605 N N . LYS A 1 72 ? -23.279 2.471 46.766 1.00 83.62 72 LYS A N 1
ATOM 606 C CA . LYS A 1 72 ? -23.530 3.734 46.045 1.00 83.62 72 LYS A CA 1
ATOM 607 C C . LYS A 1 72 ? -22.251 4.562 45.873 1.00 83.62 72 LYS A C 1
ATOM 609 O O . LYS A 1 72 ? -22.049 5.122 44.801 1.00 83.62 72 LYS A O 1
ATOM 614 N N . LEU A 1 73 ? -21.391 4.597 46.896 1.00 85.06 73 LEU A N 1
ATOM 615 C CA . LEU A 1 73 ? -20.122 5.331 46.872 1.00 85.06 73 LEU A CA 1
ATOM 616 C C . LEU A 1 73 ? -19.158 4.738 45.836 1.00 85.06 73 LEU A C 1
ATOM 618 O O . LEU A 1 73 ? -18.680 5.455 44.964 1.00 85.06 73 LEU A O 1
ATOM 622 N N . LEU A 1 74 ? -18.932 3.419 45.883 1.00 84.50 74 LEU A N 1
ATOM 623 C CA . LEU A 1 74 ? -18.036 2.725 44.950 1.00 84.50 74 LEU A CA 1
ATOM 624 C C . LEU A 1 74 ? -18.534 2.843 43.506 1.00 84.50 74 LEU A C 1
ATOM 626 O O . LEU A 1 74 ? -17.757 3.087 42.588 1.00 84.50 74 LEU A O 1
ATOM 630 N N . ARG A 1 75 ? -19.851 2.736 43.308 1.00 84.31 75 ARG A N 1
ATOM 631 C CA . ARG A 1 75 ? -20.475 2.929 42.000 1.00 84.31 75 ARG A CA 1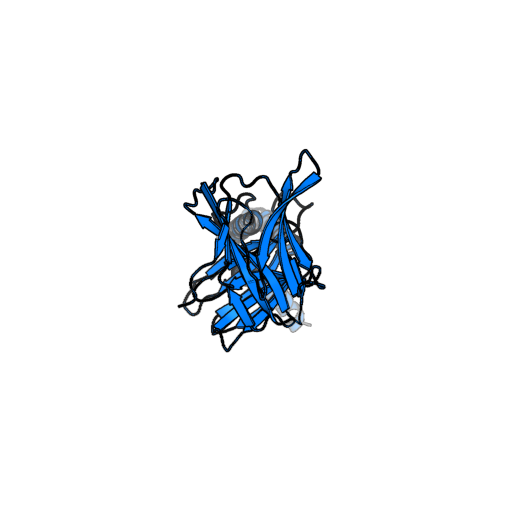
ATOM 632 C C . ARG A 1 75 ? -20.273 4.350 41.469 1.00 84.31 75 ARG A C 1
ATOM 634 O O . ARG A 1 75 ? -19.997 4.500 40.285 1.00 84.31 75 ARG A O 1
ATOM 641 N N . GLY A 1 76 ? -20.391 5.371 42.321 1.00 81.94 76 GLY A N 1
ATOM 642 C CA . GLY A 1 76 ? -20.098 6.760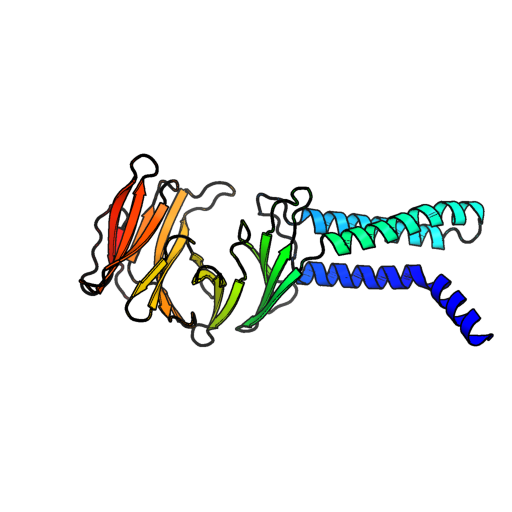 41.955 1.00 81.94 76 GLY A CA 1
ATOM 643 C C . GLY A 1 76 ? -18.632 6.961 41.567 1.00 81.94 76 GLY A C 1
ATOM 644 O O . GLY A 1 76 ? -18.352 7.524 40.512 1.00 81.94 76 GLY A O 1
ATOM 645 N N . LEU A 1 77 ? -17.708 6.414 42.364 1.00 88.50 77 LEU A N 1
ATOM 646 C CA . LEU A 1 77 ? -16.267 6.477 42.104 1.00 88.50 77 LEU A CA 1
ATOM 647 C C . LEU A 1 77 ? -15.862 5.786 40.797 1.00 88.50 77 LEU A C 1
ATOM 649 O O . LEU A 1 77 ? -14.977 6.285 40.117 1.00 88.50 77 LEU A O 1
ATOM 653 N N . LEU A 1 78 ? -16.513 4.682 40.417 1.00 89.00 78 LEU A N 1
ATOM 654 C CA . LEU A 1 78 ? -16.244 3.965 39.161 1.00 89.00 78 LEU A CA 1
ATOM 655 C C . LEU A 1 78 ? -16.920 4.597 37.936 1.00 89.00 78 LEU A C 1
ATOM 657 O O . LEU A 1 78 ? -16.466 4.400 36.809 1.00 89.00 78 LEU A O 1
ATOM 661 N N . TYR A 1 79 ? -17.989 5.371 38.128 1.00 87.94 79 TYR A N 1
ATOM 662 C CA . TYR A 1 79 ? -18.691 6.036 37.028 1.00 87.94 79 TYR A CA 1
ATOM 663 C C . TYR A 1 79 ? -17.824 7.109 36.355 1.00 87.94 79 TYR A C 1
ATOM 665 O O . TYR A 1 79 ? -17.845 7.244 35.131 1.00 87.94 79 TYR A O 1
ATOM 673 N N . ILE A 1 80 ? -17.031 7.838 37.149 1.00 89.19 80 ILE A N 1
ATOM 674 C CA . ILE A 1 80 ? -16.108 8.879 36.676 1.00 89.19 80 ILE A CA 1
ATOM 675 C C . ILE A 1 80 ? -15.066 8.305 35.696 1.00 89.19 80 ILE A C 1
ATOM 677 O O . ILE A 1 80 ? -15.087 8.717 34.536 1.00 89.19 80 ILE A O 1
ATOM 681 N N . PRO A 1 81 ? -14.211 7.328 36.070 1.00 90.62 81 PRO A N 1
ATOM 682 C CA . PRO A 1 81 ? -13.222 6.765 35.157 1.00 90.62 81 PRO A CA 1
ATOM 683 C C . PRO A 1 81 ? -13.872 6.065 33.961 1.00 90.62 81 PRO A C 1
ATOM 685 O O . PRO A 1 81 ? -13.379 6.211 32.850 1.00 90.62 81 PRO A O 1
ATOM 688 N N . THR A 1 82 ? -15.017 5.391 34.133 1.00 92.12 82 THR A N 1
ATOM 689 C CA . THR A 1 82 ? -15.748 4.784 33.002 1.00 92.12 82 THR A CA 1
ATOM 690 C C . THR A 1 82 ? -16.166 5.841 31.972 1.00 92.12 82 THR A C 1
ATOM 692 O O . THR A 1 82 ? -16.050 5.629 30.767 1.00 92.12 82 THR A O 1
ATOM 695 N N . THR A 1 83 ? -16.638 7.001 32.436 1.00 91.69 83 THR A N 1
ATOM 696 C CA . THR A 1 83 ? -17.028 8.117 31.562 1.00 91.69 83 THR A CA 1
ATOM 697 C C . THR A 1 83 ? -15.812 8.777 30.914 1.00 91.69 83 THR A C 1
ATOM 699 O O . THR A 1 83 ? -15.861 9.094 29.730 1.00 91.69 83 THR A O 1
ATOM 702 N N . LEU A 1 84 ? -14.703 8.927 31.643 1.00 94.38 84 LEU A N 1
ATOM 703 C CA . LEU A 1 84 ? -13.449 9.441 31.085 1.00 94.38 84 LEU A CA 1
ATOM 704 C C . LEU A 1 84 ? -12.894 8.517 29.995 1.00 94.38 84 LEU A C 1
ATOM 706 O O . LEU A 1 84 ? -12.568 8.995 28.913 1.00 94.38 84 LEU A O 1
ATOM 710 N N . PHE A 1 85 ? -12.862 7.201 30.226 1.00 94.94 85 PHE A N 1
ATOM 711 C CA . PHE A 1 85 ? -12.437 6.235 29.210 1.00 94.94 85 PHE A CA 1
ATOM 712 C C . PHE A 1 85 ? -13.366 6.213 27.998 1.00 94.94 85 PHE A C 1
ATOM 714 O O . PHE A 1 85 ? -12.887 6.058 26.878 1.00 94.94 85 PHE A O 1
ATOM 721 N N . PHE A 1 86 ? -14.675 6.394 28.193 1.00 94.69 86 PHE A N 1
ATOM 722 C CA . PHE A 1 86 ? -15.617 6.548 27.085 1.00 94.69 86 PHE A CA 1
ATOM 723 C C . PHE A 1 86 ? -15.277 7.771 26.224 1.00 94.69 86 PHE A C 1
ATOM 725 O O . PHE A 1 86 ? -15.116 7.633 25.015 1.00 94.69 86 PHE A O 1
ATOM 732 N N . ILE A 1 87 ? -15.124 8.946 26.846 1.00 96.00 87 ILE A N 1
ATOM 733 C CA . ILE A 1 87 ? -14.788 10.193 26.142 1.00 96.00 87 ILE A CA 1
ATOM 734 C C . ILE A 1 87 ? -13.447 10.048 25.422 1.00 96.00 87 ILE A C 1
ATOM 736 O O . ILE A 1 87 ? -13.343 10.415 24.257 1.00 96.00 87 ILE A O 1
ATOM 740 N N . TRP A 1 88 ? -12.445 9.460 26.078 1.00 95.75 88 TRP A N 1
ATOM 741 C CA . TRP A 1 88 ? -11.136 9.255 25.470 1.00 95.75 88 TRP A CA 1
ATOM 742 C C . TRP A 1 88 ? -11.204 8.289 24.284 1.00 95.75 88 TRP A C 1
ATOM 744 O O . TRP A 1 88 ? -10.639 8.590 23.240 1.00 95.75 88 TRP A O 1
ATOM 754 N N . ASN A 1 89 ? -11.951 7.184 24.377 1.00 95.38 89 ASN A N 1
ATOM 755 C CA . ASN A 1 89 ? -12.153 6.298 23.227 1.00 95.38 89 ASN A CA 1
ATOM 756 C C . ASN A 1 89 ? -12.827 7.030 22.056 1.00 95.38 89 ASN A C 1
ATOM 758 O O . ASN A 1 89 ? -12.382 6.864 20.923 1.00 95.38 89 ASN A O 1
ATOM 762 N N . ILE A 1 90 ? -13.845 7.870 22.304 1.00 95.81 90 ILE A N 1
ATOM 763 C CA . ILE A 1 90 ? -14.440 8.697 21.237 1.00 95.81 90 ILE A CA 1
ATOM 764 C C . ILE A 1 90 ? -13.370 9.592 20.621 1.00 95.81 90 ILE A C 1
ATOM 766 O O . ILE A 1 90 ? -13.143 9.508 19.422 1.00 95.81 90 ILE A O 1
ATOM 770 N N . SER A 1 91 ? -12.706 10.428 21.419 1.00 95.19 91 SER A N 1
ATOM 771 C CA . SER A 1 91 ? -11.726 11.385 20.901 1.00 95.19 91 SER A CA 1
ATOM 772 C C . SER A 1 91 ? -10.593 10.694 20.142 1.00 95.19 91 SER A C 1
ATOM 774 O O . SER A 1 91 ? -10.200 11.167 19.083 1.00 95.19 91 SER A O 1
ATOM 776 N N . HIS A 1 92 ? -10.113 9.555 20.649 1.00 93.44 92 HIS A N 1
ATOM 777 C CA . HIS A 1 92 ? -9.063 8.756 20.018 1.00 93.44 92 HIS A CA 1
ATOM 778 C C . HIS A 1 92 ? -9.514 8.192 18.673 1.00 93.44 92 HIS A C 1
ATOM 780 O O . HIS A 1 92 ? -8.854 8.408 17.663 1.00 93.44 92 HIS A O 1
ATOM 786 N N . THR A 1 93 ? -10.666 7.518 18.637 1.00 93.56 93 THR A N 1
ATOM 787 C CA . THR A 1 93 ? -11.199 6.975 17.379 1.00 93.56 93 THR A CA 1
ATOM 788 C C . THR A 1 93 ? -11.494 8.082 16.370 1.00 93.56 93 THR A C 1
ATOM 790 O O . THR A 1 93 ? -11.129 7.945 15.215 1.00 93.56 93 THR A O 1
ATOM 793 N N . THR A 1 94 ? -12.049 9.220 16.781 1.00 92.50 94 THR A N 1
ATOM 794 C CA . THR A 1 94 ? -12.285 10.347 15.865 1.00 92.50 94 THR A CA 1
ATOM 795 C C . THR A 1 94 ? -10.989 10.942 15.308 1.00 92.50 94 THR A C 1
ATOM 797 O O . THR A 1 94 ? -10.976 11.369 14.160 1.00 92.50 94 THR A O 1
ATOM 800 N N . ALA A 1 95 ? -9.915 10.996 16.100 1.00 90.62 95 ALA A N 1
ATOM 801 C CA . ALA A 1 95 ? -8.657 11.619 15.688 1.00 90.62 95 ALA A CA 1
ATOM 802 C C . ALA A 1 95 ? -7.781 10.717 14.806 1.00 90.62 95 ALA A C 1
ATOM 804 O O . ALA A 1 95 ? -7.053 11.227 13.961 1.00 90.62 95 ALA A O 1
ATOM 805 N N . PHE A 1 96 ? -7.829 9.400 15.018 1.00 90.75 96 PHE A N 1
ATOM 806 C CA . PHE A 1 96 ? -6.854 8.470 14.440 1.00 90.75 96 PHE A CA 1
ATOM 807 C C . PHE A 1 96 ? -7.458 7.361 13.581 1.00 90.75 96 PHE A C 1
ATOM 809 O O . PHE A 1 96 ? -6.703 6.591 12.989 1.00 90.75 96 PHE A O 1
ATOM 816 N N . PHE A 1 97 ? -8.786 7.223 13.529 1.00 92.25 97 PHE A N 1
ATOM 817 C CA . PHE A 1 97 ? -9.392 6.187 12.701 1.00 92.25 97 PHE A CA 1
ATOM 818 C C . PHE A 1 97 ? -8.997 6.393 11.230 1.00 92.25 97 PHE A C 1
ATOM 820 O O . PHE A 1 97 ? -9.116 7.513 10.729 1.00 92.25 97 PHE A O 1
ATOM 827 N N . PRO A 1 98 ? -8.545 5.333 10.539 1.00 91.62 98 PRO A N 1
ATOM 828 C CA . PRO A 1 98 ? -8.041 5.434 9.181 1.00 91.62 98 PRO A CA 1
ATOM 829 C C . PRO A 1 98 ? -9.147 5.892 8.234 1.00 91.62 98 PRO A C 1
ATOM 831 O O . PRO A 1 98 ? -10.264 5.359 8.225 1.00 91.62 98 PRO A O 1
ATOM 834 N N . SER A 1 99 ? -8.816 6.865 7.399 1.00 91.38 99 SER A N 1
ATOM 835 C CA . SER A 1 99 ? -9.703 7.342 6.351 1.00 91.38 99 SER A CA 1
ATOM 836 C C . SER A 1 99 ? -9.594 6.408 5.157 1.00 91.38 99 SER A C 1
ATOM 838 O O . SER A 1 99 ? -8.528 6.254 4.572 1.00 91.38 99 SER A O 1
ATOM 840 N N . LEU A 1 100 ? -10.704 5.763 4.793 1.00 92.06 100 LEU A N 1
ATOM 841 C CA . LEU A 1 100 ? -10.752 4.936 3.591 1.00 92.06 100 LEU A CA 1
ATOM 842 C C . LEU A 1 100 ? -10.716 5.830 2.353 1.00 92.06 100 LEU A C 1
ATOM 844 O O . LEU A 1 100 ? -11.613 6.650 2.164 1.00 92.06 100 LEU A O 1
ATOM 848 N N . GLU A 1 101 ? -9.747 5.587 1.487 1.00 90.69 101 GLU A N 1
ATOM 849 C CA . GLU A 1 101 ? -9.591 6.301 0.230 1.00 90.69 101 GLU A CA 1
ATOM 850 C C . GLU A 1 101 ? -10.119 5.482 -0.947 1.00 90.69 101 GLU A C 1
ATOM 852 O O . GLU A 1 101 ? -10.982 5.937 -1.698 1.00 90.69 101 GLU A O 1
ATOM 857 N N . PHE A 1 102 ? -9.677 4.228 -1.055 1.00 92.12 102 PHE A N 1
ATOM 858 C CA . PHE A 1 102 ? -10.046 3.352 -2.160 1.00 92.12 102 PHE A CA 1
ATOM 859 C C . PHE A 1 102 ? -10.383 1.945 -1.674 1.00 92.12 102 PHE A C 1
ATOM 861 O O . PHE A 1 102 ? -9.773 1.406 -0.751 1.00 92.12 102 PHE A O 1
ATOM 868 N N . THR A 1 103 ? -11.358 1.298 -2.312 1.00 95.12 103 THR A N 1
ATOM 869 C CA . THR A 1 103 ? -11.603 -0.132 -2.109 1.00 95.12 103 THR A CA 1
ATOM 870 C C . THR A 1 103 ? -12.063 -0.790 -3.393 1.00 95.12 103 THR A C 1
ATOM 872 O O . THR A 1 103 ? -12.910 -0.267 -4.113 1.00 95.12 103 THR A O 1
ATOM 875 N N . THR A 1 104 ? -11.529 -1.974 -3.664 1.00 95.94 104 THR A N 1
ATOM 876 C CA . THR A 1 104 ? -11.953 -2.781 -4.806 1.00 95.94 104 THR A CA 1
ATOM 877 C C . THR A 1 104 ? -11.783 -4.268 -4.517 1.00 95.94 104 THR A C 1
ATOM 879 O O . THR A 1 104 ? -11.246 -4.678 -3.482 1.00 95.94 104 THR A O 1
ATOM 882 N N . ARG A 1 105 ? -12.276 -5.100 -5.430 1.00 95.44 105 ARG A N 1
ATOM 883 C CA . ARG A 1 105 ? -12.012 -6.535 -5.459 1.00 95.44 105 ARG A CA 1
ATOM 884 C C . ARG A 1 105 ? -11.425 -6.891 -6.816 1.00 95.44 105 ARG A C 1
ATOM 886 O O . ARG A 1 105 ? -12.119 -6.758 -7.816 1.00 95.44 105 ARG A O 1
ATOM 893 N N . CYS A 1 106 ? -10.198 -7.399 -6.823 1.00 94.00 106 CYS A N 1
ATOM 894 C CA . CYS A 1 106 ? -9.539 -7.924 -8.017 1.00 94.00 106 CYS A CA 1
ATOM 895 C C . CYS A 1 106 ? -9.188 -9.393 -7.773 1.00 94.00 106 CYS A C 1
ATOM 897 O O . CYS A 1 106 ? -8.695 -9.742 -6.700 1.00 94.00 106 CYS A O 1
ATOM 899 N N . ASN A 1 107 ? -9.457 -10.269 -8.744 1.00 91.06 107 ASN A N 1
ATOM 900 C CA . ASN A 1 107 ? -8.970 -11.657 -8.745 1.00 91.06 107 ASN A CA 1
ATOM 901 C C . ASN A 1 107 ? -9.287 -12.465 -7.463 1.00 91.06 107 ASN A C 1
ATOM 903 O O . ASN A 1 107 ? -8.554 -13.367 -7.064 1.00 91.06 107 ASN A O 1
ATOM 907 N N . GLY A 1 108 ? -10.409 -12.155 -6.803 1.00 91.44 108 GLY A N 1
ATOM 908 C CA . GLY A 1 108 ? -10.853 -12.815 -5.569 1.00 91.44 108 GLY A CA 1
ATOM 909 C C . GLY A 1 108 ? -10.249 -12.272 -4.268 1.00 91.44 108 GLY A C 1
ATOM 910 O O . GLY A 1 108 ? -10.676 -12.709 -3.198 1.00 91.44 108 GLY A O 1
ATOM 911 N N . ASN A 1 109 ? -9.330 -11.308 -4.342 1.00 95.06 109 ASN A N 1
ATOM 912 C CA . ASN A 1 109 ? -8.797 -10.573 -3.196 1.00 95.06 109 ASN A CA 1
ATOM 913 C C . ASN A 1 109 ? -9.583 -9.270 -2.990 1.00 95.06 109 ASN A C 1
ATOM 915 O O . ASN A 1 109 ? -10.185 -8.733 -3.926 1.00 95.06 109 ASN A O 1
ATOM 919 N N . LYS A 1 110 ? -9.603 -8.757 -1.757 1.00 95.94 110 LYS A N 1
ATOM 920 C CA . LYS A 1 110 ? -10.189 -7.449 -1.436 1.00 95.94 110 LYS A CA 1
ATOM 921 C C . LYS A 1 110 ? -9.082 -6.480 -1.058 1.00 95.94 110 LYS A C 1
ATOM 923 O O . LYS A 1 110 ? -8.298 -6.775 -0.168 1.00 95.94 110 LYS A O 1
ATOM 928 N N . TYR A 1 111 ? -9.090 -5.318 -1.686 1.00 95.75 111 TYR A N 1
ATOM 929 C CA . TYR A 1 111 ? -8.079 -4.300 -1.485 1.00 95.75 111 TYR A CA 1
ATOM 930 C C . TYR A 1 111 ? -8.681 -3.094 -0.773 1.00 95.75 111 TYR A C 1
ATOM 932 O O . TYR A 1 111 ? -9.841 -2.721 -1.016 1.00 95.75 111 TYR A O 1
ATOM 940 N N . TYR A 1 112 ? -7.878 -2.492 0.091 1.00 94.81 112 TYR A N 1
ATOM 941 C CA . TYR A 1 112 ? -8.135 -1.198 0.694 1.00 94.81 112 TYR A CA 1
ATOM 942 C C . TYR A 1 112 ? -6.898 -0.330 0.551 1.00 94.81 112 TYR A C 1
ATOM 944 O O . TYR A 1 112 ? -5.783 -0.816 0.717 1.00 94.81 112 TYR A O 1
ATOM 952 N N . ILE A 1 113 ? -7.135 0.941 0.276 1.00 92.56 113 ILE A N 1
ATOM 953 C CA . ILE A 1 113 ? -6.165 2.008 0.458 1.00 92.56 113 ILE A CA 1
ATOM 954 C C . ILE A 1 113 ? -6.775 2.921 1.500 1.00 92.56 113 ILE A C 1
ATOM 956 O O . ILE A 1 113 ? -7.913 3.382 1.337 1.00 92.56 113 ILE A O 1
ATOM 960 N N . ALA A 1 114 ? -6.071 3.097 2.603 1.00 91.88 114 ALA A N 1
ATOM 961 C CA . ALA A 1 114 ? -6.499 3.970 3.671 1.00 91.88 114 ALA A CA 1
ATOM 962 C C . ALA A 1 114 ? -5.314 4.788 4.149 1.00 91.88 114 ALA A C 1
ATOM 964 O O . ALA A 1 114 ? -4.199 4.278 4.216 1.00 91.88 114 ALA A O 1
ATOM 965 N N . TRP A 1 115 ? -5.578 6.030 4.525 1.00 88.31 115 TRP A N 1
ATOM 966 C CA . TRP A 1 115 ? -4.556 6.899 5.072 1.00 88.31 115 TRP A CA 1
ATOM 967 C C . TRP A 1 115 ? -4.799 7.165 6.550 1.00 88.31 115 TRP A C 1
ATOM 969 O O . TRP A 1 115 ? -5.943 7.211 7.023 1.00 88.31 115 TRP A O 1
ATOM 979 N N . MET A 1 116 ? -3.714 7.319 7.304 1.00 85.12 116 MET A N 1
ATOM 980 C CA . MET A 1 116 ? -3.779 7.639 8.727 1.00 85.12 116 MET A CA 1
ATOM 981 C C . MET A 1 116 ? -2.573 8.439 9.208 1.00 85.12 116 MET A C 1
ATOM 983 O O . MET A 1 116 ? -1.505 8.438 8.594 1.00 85.12 116 MET A O 1
ATOM 987 N N . HIS A 1 117 ? -2.756 9.101 10.350 1.00 81.38 117 HIS A N 1
ATOM 988 C CA . HIS A 1 117 ? -1.679 9.770 11.066 1.00 81.38 117 HIS A CA 1
ATOM 989 C C . HIS A 1 117 ? -1.014 8.802 12.053 1.00 81.38 117 HIS A C 1
ATOM 991 O O . HIS A 1 117 ? -1.722 8.166 12.846 1.00 81.38 117 HIS A O 1
ATOM 997 N N . PRO A 1 118 ? 0.326 8.697 12.048 1.00 76.25 118 PRO A N 1
ATOM 998 C CA . PRO A 1 118 ? 1.048 7.886 13.015 1.00 76.25 118 PRO A CA 1
ATOM 999 C C . PRO A 1 118 ? 0.900 8.483 14.421 1.00 76.25 118 PRO A C 1
ATOM 1001 O O . PRO A 1 118 ? 0.634 9.675 14.617 1.00 76.25 118 PRO A O 1
ATOM 1004 N N . PHE A 1 119 ? 1.099 7.649 15.436 1.00 74.44 119 PHE A N 1
ATOM 1005 C CA . PHE A 1 119 ? 1.029 8.112 16.814 1.00 74.44 119 PHE A CA 1
ATOM 1006 C C . PHE A 1 119 ? 2.263 8.954 17.164 1.00 74.44 119 PHE A C 1
ATOM 1008 O O . PHE A 1 119 ? 3.384 8.461 17.130 1.00 74.44 119 PHE A O 1
ATOM 1015 N N . GLY A 1 120 ? 2.057 10.220 17.535 1.00 73.69 120 GLY A N 1
ATOM 1016 C CA . GLY A 1 120 ? 3.140 11.113 17.965 1.00 73.69 120 GLY A CA 1
ATOM 1017 C C . GLY A 1 120 ? 3.837 11.893 16.847 1.00 73.69 120 GLY A C 1
ATOM 1018 O O . GLY A 1 120 ? 4.668 12.738 17.165 1.00 73.69 120 GLY A O 1
ATOM 1019 N N . ASP A 1 121 ? 3.459 11.685 15.583 1.00 71.56 121 ASP A N 1
ATOM 1020 C CA . ASP A 1 121 ? 4.020 12.418 14.442 1.00 71.56 121 ASP A CA 1
ATOM 1021 C C . ASP A 1 121 ? 2.925 12.878 13.461 1.00 71.56 121 ASP A C 1
ATOM 1023 O O . ASP A 1 121 ? 2.774 12.396 12.341 1.00 71.56 121 ASP A O 1
ATOM 1027 N N . TYR A 1 122 ? 2.111 13.832 13.919 1.00 70.25 122 TYR A N 1
ATOM 1028 C CA . TYR A 1 122 ? 0.964 14.367 13.170 1.00 70.25 122 TYR A CA 1
ATOM 1029 C C . TYR A 1 122 ? 1.342 15.141 11.900 1.00 70.25 122 TYR A C 1
ATOM 1031 O O . TYR A 1 122 ? 0.452 15.551 11.158 1.00 70.25 122 TYR A O 1
ATOM 1039 N N . GLN A 1 123 ? 2.633 15.398 11.669 1.00 73.19 123 GLN A N 1
ATOM 1040 C CA . GLN A 1 123 ? 3.084 16.081 10.461 1.00 73.19 123 GLN A CA 1
ATOM 1041 C C . GLN A 1 123 ? 2.954 15.178 9.231 1.00 73.19 123 GLN A C 1
ATOM 1043 O O . GLN A 1 123 ? 2.753 15.681 8.126 1.00 73.19 123 GLN A O 1
ATOM 1048 N N . TRP A 1 124 ? 3.042 13.860 9.418 1.00 73.44 124 TRP A N 1
ATOM 1049 C CA . TRP A 1 124 ? 3.030 12.908 8.318 1.00 73.44 124 TRP A CA 1
ATOM 1050 C C . TRP A 1 124 ? 1.706 12.161 8.220 1.00 73.44 124 TRP A C 1
ATOM 1052 O O . TRP A 1 124 ? 1.004 11.910 9.202 1.00 73.44 124 TRP A O 1
ATOM 1062 N N . THR A 1 125 ? 1.370 11.813 6.985 1.00 77.50 125 THR A N 1
ATOM 1063 C CA . THR A 1 125 ? 0.254 10.932 6.653 1.00 77.50 125 THR A CA 1
ATOM 1064 C C . THR A 1 125 ? 0.840 9.749 5.904 1.00 77.50 125 THR A C 1
ATOM 1066 O O . THR A 1 125 ? 1.667 9.946 5.008 1.00 77.50 1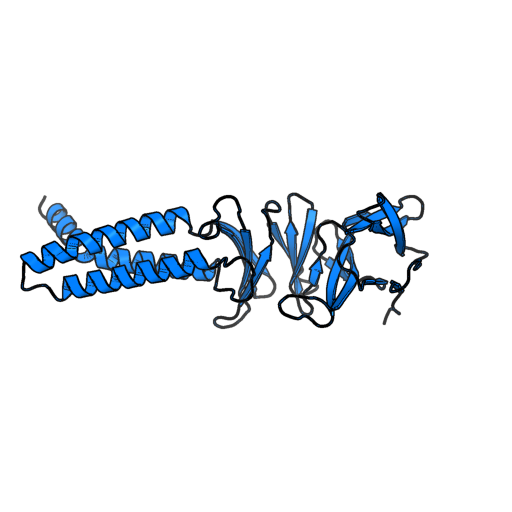25 THR A O 1
ATOM 1069 N N . PHE A 1 126 ? 0.450 8.542 6.303 1.00 79.75 126 PHE A N 1
ATOM 1070 C CA . PHE A 1 126 ? 0.851 7.310 5.638 1.00 79.75 126 PHE A CA 1
ATOM 1071 C C . PHE A 1 126 ? -0.330 6.726 4.892 1.00 79.75 126 PHE A C 1
ATOM 1073 O O . PHE A 1 126 ? -1.399 6.572 5.486 1.00 79.75 126 PHE A O 1
ATOM 1080 N N . ASP A 1 127 ? -0.093 6.354 3.640 1.00 86.31 127 ASP A N 1
ATOM 1081 C CA . ASP A 1 127 ? -1.017 5.561 2.847 1.00 86.31 127 ASP A CA 1
ATOM 1082 C C . ASP A 1 127 ? -0.670 4.087 3.054 1.00 86.31 127 ASP A C 1
ATOM 1084 O O . ASP A 1 127 ? 0.448 3.642 2.780 1.00 86.31 127 ASP A O 1
ATOM 1088 N N . GLU A 1 128 ? -1.622 3.328 3.581 1.00 88.56 128 GLU A N 1
ATOM 1089 C CA . GLU A 1 128 ? -1.509 1.889 3.761 1.00 88.56 128 GLU A CA 1
ATOM 1090 C C . GLU A 1 128 ? -2.334 1.175 2.698 1.00 88.56 128 GLU A C 1
ATOM 1092 O O . GLU A 1 128 ? -3.546 1.388 2.566 1.00 88.56 128 GLU A O 1
ATOM 1097 N N . VAL A 1 129 ? -1.680 0.271 1.972 1.00 90.88 129 VAL A N 1
ATOM 1098 C CA . VAL A 1 129 ? -2.356 -0.651 1.066 1.00 90.88 129 VAL A CA 1
ATOM 1099 C C . VAL A 1 129 ? -2.506 -1.989 1.755 1.00 90.88 129 VAL A C 1
ATOM 1101 O O . VAL A 1 129 ? -1.530 -2.681 2.024 1.00 90.88 129 VAL A O 1
ATOM 1104 N N . THR A 1 130 ? -3.755 -2.376 1.995 1.00 93.69 130 THR A N 1
ATOM 1105 C CA . THR A 1 130 ? -4.105 -3.663 2.591 1.00 93.69 130 THR A CA 1
ATOM 1106 C C . THR A 1 130 ? -4.749 -4.579 1.563 1.00 93.69 130 THR A C 1
ATOM 1108 O O . THR A 1 130 ? -5.796 -4.266 0.986 1.00 93.69 130 THR A O 1
ATOM 1111 N N . ILE A 1 131 ? -4.173 -5.767 1.398 1.00 94.88 131 ILE A N 1
ATOM 1112 C CA . ILE A 1 131 ? -4.632 -6.813 0.489 1.00 94.88 131 ILE A CA 1
ATOM 1113 C C . ILE A 1 131 ? -5.159 -7.988 1.310 1.00 94.88 131 ILE A C 1
ATOM 1115 O O . ILE A 1 131 ? -4.400 -8.834 1.773 1.00 94.88 131 ILE A O 1
ATOM 1119 N N . TRP A 1 132 ? -6.477 -8.100 1.455 1.00 95.25 132 TRP A N 1
ATOM 1120 C CA . TRP A 1 132 ? -7.107 -9.286 2.035 1.00 95.25 132 TRP A CA 1
ATOM 1121 C C . TRP A 1 132 ? -7.158 -10.405 1.005 1.00 95.25 132 TRP A C 1
ATOM 1123 O O . TRP A 1 132 ? -7.960 -10.378 0.060 1.00 95.25 132 TRP A O 1
ATOM 1133 N N . ARG A 1 133 ? -6.307 -11.407 1.212 1.00 94.25 133 ARG A N 1
ATOM 1134 C CA . ARG A 1 133 ? -6.201 -12.579 0.349 1.00 94.25 133 ARG A CA 1
ATOM 1135 C C . ARG A 1 133 ? -7.439 -13.456 0.477 1.00 94.25 133 ARG A C 1
ATOM 1137 O O . ARG A 1 133 ? -8.056 -13.554 1.539 1.00 94.25 133 ARG A O 1
ATOM 1144 N N . LYS A 1 134 ? -7.781 -14.162 -0.601 1.00 87.44 134 LYS A N 1
ATOM 1145 C CA . LYS A 1 134 ? -8.826 -15.192 -0.570 1.00 87.44 134 LYS A CA 1
ATOM 1146 C C . LYS A 1 134 ? -8.492 -16.253 0.489 1.00 87.44 134 LYS A C 1
ATOM 1148 O O . LYS A 1 134 ? -7.561 -17.038 0.334 1.00 87.44 134 LYS A O 1
ATOM 1153 N N . GLY A 1 135 ? -9.272 -16.292 1.565 1.00 79.94 135 GLY A N 1
ATOM 1154 C CA . GLY A 1 135 ? -9.043 -17.183 2.702 1.00 79.94 135 GLY A CA 1
ATOM 1155 C C . GLY A 1 135 ? -9.421 -16.521 4.023 1.00 79.94 135 GLY A C 1
ATOM 1156 O O . GLY A 1 135 ? -9.870 -15.378 4.054 1.00 79.94 135 GLY A O 1
ATOM 1157 N N . PHE A 1 136 ? -9.279 -17.253 5.127 1.00 76.88 136 PHE A N 1
ATOM 1158 C CA . PHE A 1 136 ? -9.608 -16.742 6.459 1.00 76.88 136 PHE A CA 1
ATOM 1159 C C . PHE A 1 136 ? -8.393 -16.012 7.055 1.00 76.88 136 PHE A C 1
ATOM 1161 O O . PHE A 1 136 ? -7.342 -16.629 7.205 1.00 76.88 136 PHE A O 1
ATOM 1168 N N . PHE A 1 137 ? -8.541 -14.719 7.377 1.00 83.88 137 PHE A N 1
ATOM 1169 C CA . PHE A 1 137 ? -7.536 -13.875 8.056 1.00 83.88 137 PHE A CA 1
ATOM 1170 C C . PHE A 1 137 ? -6.122 -13.878 7.446 1.00 83.88 137 PHE A C 1
ATOM 1172 O O . PHE A 1 137 ? -5.131 -13.821 8.168 1.00 83.88 137 PHE A O 1
ATOM 1179 N N . LYS A 1 138 ? -6.015 -13.923 6.116 1.00 91.19 138 LYS A N 1
ATOM 1180 C CA . LYS A 1 138 ? -4.744 -13.716 5.413 1.00 91.19 138 LYS A CA 1
ATOM 1181 C C . LYS A 1 138 ? -4.748 -12.341 4.766 1.00 91.19 138 LYS A C 1
ATOM 1183 O O . LYS A 1 138 ? -5.651 -12.049 3.979 1.00 91.19 138 LYS A O 1
ATOM 1188 N N . TYR A 1 139 ? -3.762 -11.524 5.097 1.00 92.62 139 TYR A N 1
ATOM 1189 C CA . TYR A 1 139 ? -3.573 -10.218 4.491 1.00 92.62 139 TYR A CA 1
ATOM 1190 C C . TYR A 1 139 ? -2.091 -9.951 4.263 1.00 92.62 139 TYR A C 1
ATOM 1192 O O . TYR A 1 139 ? -1.263 -10.445 5.023 1.00 92.62 139 TYR A O 1
ATOM 1200 N N . ASP A 1 140 ? -1.808 -9.149 3.246 1.00 90.56 140 ASP A N 1
ATOM 1201 C CA . ASP A 1 140 ? -0.542 -8.440 3.105 1.00 90.56 140 ASP A CA 1
ATOM 1202 C C . ASP A 1 140 ? -0.834 -6.954 3.294 1.00 90.56 140 ASP A C 1
ATOM 1204 O O . ASP A 1 140 ? -1.887 -6.472 2.862 1.00 90.56 140 ASP A O 1
ATOM 1208 N N . SER A 1 141 ? 0.059 -6.242 3.967 1.00 88.94 141 SER A N 1
ATOM 1209 C CA . SER A 1 141 ? -0.050 -4.797 4.121 1.00 88.94 141 SER A CA 1
ATOM 1210 C C . SER A 1 141 ? 1.328 -4.158 4.060 1.00 88.94 141 SER A C 1
ATOM 1212 O O . SER A 1 141 ? 2.309 -4.718 4.554 1.00 88.94 141 SER A O 1
ATOM 1214 N N . PHE A 1 142 ? 1.395 -3.007 3.407 1.00 85.62 142 PHE A N 1
ATOM 1215 C CA . PHE A 1 142 ? 2.597 -2.206 3.266 1.00 85.62 142 PHE A CA 1
ATOM 1216 C C . PHE A 1 142 ? 2.223 -0.729 3.182 1.00 85.62 142 PHE A C 1
ATOM 1218 O O . PHE A 1 142 ? 1.108 -0.364 2.801 1.00 85.62 142 PHE A O 1
ATOM 1225 N N . PHE A 1 143 ? 3.182 0.116 3.543 1.00 81.19 143 PHE A N 1
ATOM 1226 C CA . PHE A 1 143 ? 3.013 1.560 3.579 1.00 81.19 143 PHE A CA 1
ATOM 1227 C C . PHE A 1 143 ? 3.779 2.192 2.431 1.00 81.19 143 PHE A C 1
ATOM 1229 O O . PHE A 1 143 ? 4.933 1.842 2.185 1.00 81.19 143 PHE A O 1
ATOM 1236 N N . PHE A 1 144 ? 3.168 3.172 1.783 1.00 74.94 144 PHE A N 1
ATOM 1237 C CA . PHE A 1 144 ? 3.907 4.130 0.978 1.00 74.94 144 PHE A CA 1
ATOM 1238 C C . PHE A 1 144 ? 4.267 5.310 1.884 1.00 74.94 144 PHE A C 1
ATOM 1240 O O . PHE A 1 144 ? 3.419 5.875 2.579 1.00 74.94 144 PHE A O 1
ATOM 1247 N N . GLY A 1 145 ? 5.563 5.609 1.986 1.00 59.69 145 GLY A N 1
ATOM 1248 C CA . GLY A 1 145 ? 6.038 6.733 2.788 1.00 59.69 145 GLY A CA 1
ATOM 1249 C C . GLY A 1 145 ? 5.697 8.054 2.105 1.00 59.69 145 GLY A C 1
ATOM 1250 O O . GLY A 1 145 ? 5.884 8.159 0.902 1.00 59.69 145 GLY A O 1
ATOM 1251 N N . TYR A 1 146 ? 5.265 9.041 2.898 1.00 59.22 146 TYR A N 1
ATOM 1252 C CA . TYR A 1 146 ? 5.001 10.433 2.506 1.00 59.22 146 TYR A CA 1
ATOM 1253 C C . TYR A 1 146 ? 3.914 10.589 1.434 1.00 59.22 146 TYR A C 1
ATOM 1255 O O . TYR A 1 146 ? 4.181 10.356 0.265 1.00 59.22 146 TYR A O 1
ATOM 1263 N N . SER A 1 147 ? 2.709 11.016 1.850 1.00 53.97 147 SER A N 1
ATOM 1264 C CA . SER A 1 147 ? 1.499 11.179 1.016 1.00 53.97 147 SER A CA 1
ATOM 1265 C C . SER A 1 147 ? 1.806 11.480 -0.457 1.00 53.97 147 SER A C 1
ATOM 1267 O O . SER A 1 147 ? 2.040 12.632 -0.839 1.00 53.97 147 SER A O 1
ATOM 1269 N N . GLY A 1 148 ? 1.820 10.430 -1.277 1.00 60.00 148 GLY A N 1
ATOM 1270 C CA . GLY A 1 148 ? 2.203 10.524 -2.685 1.00 60.00 148 GLY A CA 1
ATOM 1271 C C . GLY A 1 148 ? 1.138 11.219 -3.534 1.00 60.00 148 GLY A C 1
ATOM 1272 O O . GLY A 1 148 ? 1.398 11.572 -4.680 1.00 60.00 148 GLY A O 1
ATOM 1273 N N . GLY A 1 149 ? -0.048 11.437 -2.971 1.00 70.44 149 GLY A N 1
ATOM 1274 C CA . GLY A 1 149 ? -1.259 11.744 -3.714 1.00 70.44 149 GLY A CA 1
ATOM 1275 C C . GLY A 1 149 ? -2.251 10.595 -3.598 1.00 70.44 149 GLY A C 1
ATOM 1276 O O . GLY A 1 149 ? -1.933 9.581 -2.977 1.00 70.44 149 GLY A O 1
ATOM 1277 N N . PRO A 1 150 ? -3.462 10.753 -4.152 1.00 85.75 150 PRO A N 1
ATOM 1278 C CA . PRO A 1 150 ? -4.433 9.689 -4.111 1.00 85.75 150 PRO A CA 1
ATOM 1279 C C . PRO A 1 150 ? -3.944 8.476 -4.903 1.00 85.75 150 PRO A C 1
ATOM 1281 O O . PRO A 1 150 ? -3.382 8.620 -5.990 1.00 85.75 150 PRO A O 1
ATOM 1284 N N . TYR A 1 151 ? -4.180 7.283 -4.377 1.00 88.88 151 TYR A N 1
ATOM 1285 C CA . TYR A 1 151 ? -3.878 6.030 -5.052 1.00 88.88 151 TYR A CA 1
ATOM 1286 C C . TYR A 1 151 ? -5.160 5.343 -5.514 1.00 88.88 151 TYR A C 1
ATOM 1288 O O . TYR A 1 151 ? -6.186 5.313 -4.829 1.00 88.88 151 TYR A O 1
ATOM 1296 N N . ARG A 1 152 ? -5.070 4.671 -6.659 1.00 92.38 152 ARG A N 1
ATOM 1297 C CA . ARG A 1 152 ? -6.120 3.781 -7.160 1.00 92.38 152 ARG A CA 1
ATOM 1298 C C . ARG A 1 152 ? -5.577 2.399 -7.453 1.00 92.38 152 ARG A C 1
ATOM 1300 O O . ARG A 1 152 ? -4.378 2.182 -7.613 1.00 92.38 152 ARG A O 1
ATOM 1307 N N . ILE A 1 153 ? -6.503 1.455 -7.577 1.00 94.62 153 ILE A N 1
ATOM 1308 C CA . ILE A 1 153 ? -6.192 0.070 -7.923 1.00 94.62 153 ILE A CA 1
ATOM 1309 C C . ILE A 1 153 ? -6.858 -0.270 -9.247 1.00 94.62 153 ILE A C 1
ATOM 1311 O O . ILE A 1 153 ? -8.084 -0.203 -9.373 1.00 94.62 153 ILE A O 1
ATOM 1315 N N . VAL A 1 154 ? -6.044 -0.673 -10.216 1.00 95.81 154 VAL A N 1
ATOM 1316 C CA . VAL A 1 154 ? -6.477 -1.140 -11.531 1.00 95.81 154 VAL A CA 1
ATOM 1317 C C . VAL A 1 154 ? -6.398 -2.657 -11.564 1.00 95.81 154 VAL A C 1
ATOM 1319 O O . VAL A 1 154 ? -5.322 -3.233 -11.424 1.00 95.81 154 VAL A O 1
ATOM 1322 N N . CYS A 1 155 ? -7.542 -3.315 -11.741 1.00 95.94 155 CYS A N 1
ATOM 1323 C CA . CYS A 1 155 ? -7.569 -4.761 -11.916 1.00 95.94 155 CYS A CA 1
ATOM 1324 C C . CYS A 1 155 ? -7.207 -5.121 -13.363 1.00 95.94 155 CYS A C 1
ATOM 1326 O O . CYS A 1 155 ? -7.849 -4.642 -14.301 1.00 95.94 155 CYS A O 1
ATOM 1328 N N . ASP A 1 156 ? -6.250 -6.026 -13.527 1.00 94.44 156 ASP A N 1
ATOM 1329 C CA . ASP A 1 156 ? -5.961 -6.706 -14.784 1.00 94.44 156 ASP A CA 1
ATOM 1330 C C . ASP A 1 156 ? -6.444 -8.156 -14.661 1.00 94.44 156 ASP A C 1
ATOM 1332 O O . ASP A 1 156 ? -5.841 -9.001 -13.992 1.00 94.44 156 ASP A O 1
ATOM 1336 N N . GLU A 1 157 ? -7.596 -8.440 -15.267 1.00 91.06 157 GLU A N 1
ATOM 1337 C CA . GLU A 1 157 ? -8.196 -9.776 -15.233 1.00 91.06 157 GLU A CA 1
ATOM 1338 C C . GLU A 1 157 ? -7.449 -10.778 -16.122 1.00 91.06 157 GLU A C 1
ATOM 1340 O O . GLU A 1 157 ? -7.499 -11.982 -15.858 1.00 91.06 157 GLU A O 1
ATOM 1345 N N . GLN A 1 158 ? -6.757 -10.303 -17.164 1.00 90.81 158 GLN A N 1
ATOM 1346 C CA . GLN A 1 158 ? -6.063 -11.163 -18.121 1.00 90.81 158 GLN A CA 1
ATOM 1347 C C . GLN A 1 158 ? -4.802 -11.750 -17.489 1.00 90.81 158 GLN A C 1
ATOM 1349 O O . GLN A 1 158 ? -4.634 -12.970 -17.474 1.00 90.81 158 GLN A O 1
ATOM 1354 N N . ASN A 1 159 ? -3.970 -10.894 -16.892 1.00 89.88 159 ASN A N 1
ATOM 1355 C CA . ASN A 1 159 ? -2.753 -11.311 -16.193 1.00 89.88 159 ASN A CA 1
ATOM 1356 C C . ASN A 1 159 ? -3.006 -11.675 -14.723 1.00 89.88 159 ASN A C 1
ATOM 1358 O O . ASN A 1 159 ? -2.098 -12.124 -14.026 1.00 89.88 159 ASN A O 1
ATOM 1362 N N . LYS A 1 160 ? -4.252 -11.526 -14.252 1.00 93.38 160 LYS A N 1
ATOM 1363 C CA . LYS A 1 160 ? -4.668 -11.758 -12.861 1.00 93.38 160 LYS A CA 1
ATOM 1364 C C . LYS A 1 160 ? -3.848 -10.942 -11.860 1.00 93.38 160 LYS A C 1
ATOM 1366 O O . LYS A 1 160 ? -3.572 -11.413 -10.754 1.00 93.38 160 LYS A O 1
ATOM 1371 N N . THR A 1 161 ? -3.516 -9.708 -12.221 1.00 94.81 161 THR A N 1
ATOM 1372 C CA . THR A 1 161 ? -2.795 -8.775 -11.356 1.00 94.81 161 THR A CA 1
ATOM 1373 C C . THR A 1 161 ? -3.688 -7.628 -10.883 1.00 94.81 161 THR A C 1
ATOM 1375 O O . THR A 1 161 ? -4.791 -7.402 -11.393 1.00 94.81 161 THR A O 1
ATOM 1378 N N . ALA A 1 162 ? -3.242 -6.929 -9.844 1.00 96.06 162 ALA A N 1
ATOM 1379 C CA . ALA A 1 162 ? -3.812 -5.663 -9.411 1.00 96.06 162 ALA A CA 1
ATOM 1380 C C . ALA A 1 162 ? -2.690 -4.630 -9.315 1.00 96.06 162 ALA A C 1
ATOM 1382 O O . ALA A 1 162 ? -1.726 -4.816 -8.575 1.00 96.06 162 ALA A O 1
ATOM 1383 N N . ASN A 1 163 ? -2.829 -3.548 -10.068 1.00 95.19 163 ASN A N 1
ATOM 1384 C CA . ASN A 1 163 ? -1.802 -2.530 -10.223 1.00 95.19 163 ASN A CA 1
ATOM 1385 C C . ASN A 1 163 ? -2.200 -1.321 -9.372 1.00 95.19 163 ASN A C 1
ATOM 1387 O O . ASN A 1 163 ? -3.290 -0.773 -9.547 1.00 95.19 163 ASN A O 1
ATOM 1391 N N . ILE A 1 164 ? -1.349 -0.943 -8.423 1.00 93.69 164 ILE A N 1
ATOM 1392 C CA . ILE A 1 164 ? -1.553 0.204 -7.541 1.00 93.69 164 ILE A CA 1
ATOM 1393 C C . ILE A 1 164 ? -0.811 1.394 -8.128 1.00 93.69 164 ILE A C 1
ATOM 1395 O O . ILE A 1 164 ? 0.409 1.357 -8.286 1.00 93.69 164 ILE A O 1
ATOM 1399 N N . VAL A 1 165 ? -1.572 2.428 -8.465 1.00 92.19 165 VAL A N 1
ATOM 1400 C CA . VAL A 1 165 ? -1.104 3.599 -9.206 1.00 92.19 165 VAL A CA 1
ATOM 1401 C C . VAL A 1 165 ? -1.340 4.834 -8.356 1.00 92.19 165 VAL A C 1
ATOM 1403 O O . VAL A 1 165 ? -2.421 4.989 -7.788 1.00 92.19 165 VAL A O 1
ATOM 1406 N N . ASN A 1 166 ? -0.333 5.692 -8.275 1.00 89.38 166 ASN A N 1
ATOM 1407 C CA . ASN A 1 166 ? -0.451 7.028 -7.721 1.00 89.38 166 ASN A CA 1
ATOM 1408 C C . ASN A 1 166 ? -1.042 7.960 -8.789 1.00 89.38 166 ASN A C 1
ATOM 1410 O O . ASN A 1 166 ? -0.403 8.223 -9.807 1.00 89.38 166 ASN A O 1
ATOM 1414 N N . ASP A 1 167 ? -2.253 8.461 -8.560 1.00 84.50 167 ASP A N 1
ATOM 1415 C CA . ASP A 1 167 ? -2.982 9.296 -9.520 1.00 84.50 167 ASP A CA 1
ATOM 1416 C C . ASP A 1 167 ? -2.401 10.705 -9.662 1.00 84.50 167 ASP A C 1
ATOM 1418 O O . ASP A 1 167 ? -2.610 11.347 -10.691 1.00 84.50 167 ASP A O 1
ATOM 1422 N N . SER A 1 168 ? -1.675 11.208 -8.659 1.00 84.88 168 SER A N 1
ATOM 1423 C CA . SER A 1 168 ? -1.048 12.532 -8.746 1.00 84.88 168 SER A CA 1
ATOM 1424 C C . SER A 1 168 ? 0.151 12.549 -9.686 1.00 84.88 168 SER A C 1
ATOM 1426 O O . SER A 1 168 ? 0.388 13.556 -10.353 1.00 84.88 168 SER A O 1
ATOM 1428 N N . SER A 1 169 ? 0.932 11.470 -9.698 1.00 83.38 169 SER A N 1
ATOM 1429 C CA . SER A 1 169 ? 2.195 11.387 -10.436 1.00 83.38 169 SER A CA 1
ATOM 1430 C C . SER A 1 169 ? 2.152 10.435 -11.630 1.00 83.38 169 SER A C 1
ATOM 1432 O O . SER A 1 169 ? 3.126 10.369 -12.373 1.00 83.38 169 SER A O 1
ATOM 1434 N N . ASP A 1 170 ? 1.042 9.717 -11.827 1.00 85.25 170 ASP A N 1
ATOM 1435 C CA . ASP A 1 170 ? 0.890 8.667 -12.846 1.00 85.25 170 ASP A CA 1
ATOM 1436 C C . ASP A 1 170 ? 1.956 7.556 -12.706 1.00 85.25 170 ASP A C 1
ATOM 1438 O O . ASP A 1 170 ? 2.384 6.899 -13.660 1.00 85.25 170 ASP A O 1
ATOM 1442 N N . VAL A 1 171 ? 2.408 7.338 -11.469 1.00 88.25 171 VAL A N 1
ATOM 1443 C CA . VAL A 1 171 ? 3.439 6.359 -11.119 1.00 88.25 171 VAL A CA 1
ATOM 1444 C C . VAL A 1 171 ? 2.774 5.045 -10.737 1.00 88.25 171 VAL A C 1
ATOM 1446 O O . VAL A 1 171 ? 1.922 4.989 -9.848 1.00 88.25 171 VAL A O 1
ATOM 1449 N N . LEU A 1 172 ? 3.191 3.954 -11.375 1.00 91.94 172 LEU A N 1
ATOM 1450 C CA . LEU A 1 172 ? 2.888 2.613 -10.894 1.00 91.94 172 LEU A CA 1
ATOM 1451 C C . LEU A 1 172 ? 3.753 2.341 -9.664 1.00 91.94 172 LEU A C 1
ATOM 1453 O O . LEU A 1 172 ? 4.964 2.285 -9.803 1.00 91.94 172 LEU A O 1
ATOM 1457 N N . ALA A 1 173 ? 3.151 2.160 -8.491 1.00 90.62 173 ALA A N 1
ATOM 1458 C CA . ALA A 1 173 ? 3.882 1.958 -7.238 1.00 90.62 173 ALA A CA 1
ATOM 1459 C C . ALA A 1 173 ? 4.084 0.466 -6.918 1.00 90.62 173 ALA A C 1
ATOM 1461 O O . ALA A 1 173 ? 5.125 0.046 -6.403 1.00 90.62 173 ALA A O 1
ATOM 1462 N N . TYR A 1 174 ? 3.081 -0.362 -7.234 1.00 92.38 174 TYR A N 1
ATOM 1463 C CA . TYR A 1 174 ? 3.106 -1.795 -6.942 1.00 92.38 174 TYR A CA 1
ATOM 1464 C C . TYR A 1 174 ? 2.251 -2.604 -7.916 1.00 92.38 174 TYR A C 1
ATOM 1466 O O . TYR A 1 174 ? 1.167 -2.175 -8.310 1.00 92.38 174 TYR A O 1
ATOM 1474 N N . ILE A 1 175 ? 2.699 -3.814 -8.241 1.00 94.25 175 ILE A N 1
ATOM 1475 C CA . ILE A 1 175 ? 1.881 -4.845 -8.884 1.00 94.25 175 ILE A CA 1
ATOM 1476 C C . ILE A 1 175 ? 1.706 -5.999 -7.904 1.00 94.25 175 ILE A C 1
ATOM 1478 O O . ILE A 1 175 ? 2.679 -6.635 -7.502 1.00 94.25 175 ILE A O 1
ATOM 1482 N N . ASP A 1 176 ? 0.455 -6.306 -7.576 1.00 94.62 176 ASP A N 1
ATOM 1483 C CA . ASP A 1 176 ? 0.067 -7.526 -6.879 1.00 94.62 176 ASP A CA 1
ATOM 1484 C C . ASP A 1 176 ? -0.272 -8.633 -7.885 1.00 94.62 176 ASP A C 1
ATOM 1486 O O . ASP A 1 176 ? -1.013 -8.403 -8.839 1.00 94.62 176 ASP A O 1
ATOM 1490 N N . GLY A 1 177 ? 0.225 -9.848 -7.666 1.00 91.50 177 GLY A N 1
ATOM 1491 C CA . GLY A 1 177 ? 0.049 -10.972 -8.585 1.00 91.50 177 GLY A CA 1
ATOM 1492 C C . GLY A 1 177 ? 0.806 -12.214 -8.126 1.00 91.50 177 GLY A C 1
ATOM 1493 O O . GLY A 1 177 ? 1.148 -12.343 -6.954 1.00 91.50 177 GLY A O 1
ATOM 1494 N N . GLU A 1 178 ? 1.090 -13.133 -9.051 1.00 88.94 178 GLU A N 1
ATOM 1495 C CA . GLU A 1 178 ? 1.925 -14.311 -8.762 1.00 88.94 178 GLU A CA 1
ATOM 1496 C C . GLU A 1 178 ? 3.361 -13.919 -8.379 1.00 88.94 178 GLU A C 1
ATOM 1498 O O . GLU A 1 178 ? 3.949 -14.523 -7.486 1.00 88.94 178 GLU A O 1
ATOM 1503 N N . ASN A 1 179 ? 3.891 -12.869 -9.013 1.00 87.88 179 ASN A N 1
ATOM 1504 C CA . ASN A 1 179 ? 5.218 -12.321 -8.746 1.00 87.88 179 ASN A CA 1
ATOM 1505 C C . ASN A 1 179 ? 5.101 -10.831 -8.402 1.00 87.88 179 ASN A C 1
ATOM 1507 O O . ASN A 1 179 ? 5.244 -10.002 -9.304 1.00 87.88 179 ASN A O 1
ATOM 1511 N N . PRO A 1 180 ? 4.825 -10.472 -7.136 1.00 90.12 180 PRO A N 1
ATOM 1512 C CA . PRO A 1 180 ? 4.610 -9.082 -6.771 1.00 90.12 180 PRO A CA 1
ATOM 1513 C C . PRO A 1 180 ? 5.850 -8.220 -7.006 1.00 90.12 180 PRO A C 1
ATOM 1515 O O . PRO A 1 180 ? 6.973 -8.668 -6.766 1.00 90.12 180 PRO A O 1
ATOM 1518 N N . GLN A 1 181 ? 5.642 -6.991 -7.475 1.00 91.81 181 GLN A N 1
ATOM 1519 C CA . GLN A 1 181 ? 6.716 -6.058 -7.816 1.00 91.81 181 GLN A CA 1
ATOM 1520 C C . GLN A 1 181 ? 6.480 -4.703 -7.165 1.00 91.81 181 GLN A C 1
ATOM 1522 O O . GLN A 1 181 ? 5.369 -4.180 -7.204 1.00 91.81 181 GLN A O 1
ATOM 1527 N N . VAL A 1 182 ? 7.548 -4.130 -6.618 1.00 90.12 182 VAL A N 1
ATOM 1528 C CA . VAL A 1 182 ? 7.596 -2.739 -6.161 1.00 90.12 182 VAL A CA 1
ATOM 1529 C C . VAL A 1 182 ? 8.328 -1.940 -7.227 1.00 90.12 182 VAL A C 1
ATOM 1531 O O . VAL A 1 182 ? 9.317 -2.424 -7.777 1.00 90.12 182 VAL A O 1
ATOM 1534 N N . PHE A 1 183 ? 7.875 -0.729 -7.503 1.00 90.19 183 PHE A N 1
ATOM 1535 C CA . PHE A 1 183 ? 8.469 0.133 -8.517 1.00 90.19 183 PHE A CA 1
ATOM 1536 C C . PHE A 1 183 ? 9.201 1.311 -7.883 1.00 90.19 183 PHE A C 1
ATOM 1538 O O . PHE A 1 183 ? 9.013 1.613 -6.703 1.00 90.19 183 PHE A O 1
ATOM 1545 N N . ASP A 1 184 ? 10.105 1.904 -8.652 1.00 86.25 184 ASP A N 1
ATOM 1546 C CA . ASP A 1 184 ? 10.782 3.140 -8.283 1.00 86.25 184 ASP A CA 1
ATOM 1547 C C . ASP A 1 184 ? 9.946 4.348 -8.720 1.00 86.25 184 ASP A C 1
ATOM 1549 O O . ASP A 1 184 ? 9.557 4.450 -9.887 1.00 86.25 184 ASP A O 1
ATOM 1553 N N . ASP A 1 185 ? 9.679 5.260 -7.785 1.00 75.12 185 ASP A N 1
ATOM 1554 C CA . ASP A 1 185 ? 8.754 6.374 -7.990 1.00 75.12 185 ASP A CA 1
ATOM 1555 C C . ASP A 1 185 ? 9.296 7.433 -8.965 1.00 75.12 185 ASP A C 1
ATOM 1557 O O . ASP A 1 185 ? 8.523 8.189 -9.555 1.00 75.12 185 ASP A O 1
ATOM 1561 N N . PHE A 1 186 ? 10.618 7.484 -9.163 1.00 73.19 186 PHE A N 1
ATOM 1562 C CA . PHE A 1 186 ? 11.282 8.508 -9.981 1.00 73.19 186 PHE A CA 1
ATOM 1563 C C . PHE A 1 186 ? 11.660 8.029 -11.388 1.00 73.19 186 PHE A C 1
ATOM 1565 O O . PHE A 1 186 ? 12.050 8.829 -12.241 1.00 73.19 186 PHE A O 1
ATOM 1572 N N . ALA A 1 187 ? 11.514 6.736 -11.667 1.00 80.75 187 ALA A N 1
ATOM 1573 C CA . ALA A 1 187 ? 11.950 6.134 -12.918 1.00 80.75 187 ALA A CA 1
ATOM 1574 C C . ALA A 1 187 ? 10.757 5.843 -13.834 1.00 80.75 187 ALA A C 1
ATOM 1576 O O . ALA A 1 187 ? 10.364 4.686 -14.007 1.00 80.75 187 ALA A O 1
ATOM 1577 N N . THR A 1 188 ? 10.186 6.900 -14.426 1.00 89.56 188 THR A N 1
ATOM 1578 C CA . THR A 1 188 ? 9.048 6.792 -15.352 1.00 89.56 188 THR A CA 1
ATOM 1579 C C . THR A 1 188 ? 9.323 7.464 -16.694 1.00 89.56 188 THR A C 1
ATOM 1581 O O . THR A 1 188 ? 9.906 8.542 -16.761 1.00 89.56 188 THR A O 1
ATOM 1584 N N . ALA A 1 189 ? 8.904 6.827 -17.786 1.00 93.12 189 ALA A N 1
ATOM 1585 C CA . ALA A 1 189 ? 8.933 7.415 -19.125 1.00 93.12 189 ALA A CA 1
ATOM 1586 C C . ALA A 1 189 ? 7.698 6.986 -19.919 1.00 93.12 189 ALA A C 1
ATOM 1588 O O . ALA A 1 189 ? 7.152 5.910 -19.695 1.00 93.12 189 ALA A O 1
ATOM 1589 N N . THR A 1 190 ? 7.261 7.806 -20.874 1.00 93.94 190 THR A N 1
ATOM 1590 C CA . THR A 1 190 ? 6.132 7.468 -21.755 1.00 93.94 190 THR A CA 1
ATOM 1591 C C . THR A 1 190 ? 6.578 7.517 -23.208 1.00 93.94 190 THR A C 1
ATOM 1593 O O . THR A 1 190 ? 7.096 8.535 -23.662 1.00 93.94 190 THR A O 1
ATOM 1596 N N . LEU A 1 191 ? 6.373 6.421 -23.939 1.00 93.94 191 LEU A N 1
ATOM 1597 C CA . LEU A 1 191 ? 6.760 6.285 -25.345 1.00 93.94 191 LEU A CA 1
ATOM 1598 C C . LEU A 1 191 ? 5.816 5.301 -26.061 1.00 93.94 191 LEU A C 1
ATOM 1600 O O . LEU A 1 191 ? 5.468 4.261 -25.510 1.00 93.94 191 LEU A O 1
ATOM 1604 N N . ASN A 1 192 ? 5.392 5.601 -27.295 1.00 91.00 192 ASN A N 1
ATOM 1605 C CA . ASN A 1 192 ? 4.522 4.733 -28.117 1.00 91.00 192 ASN A CA 1
ATOM 1606 C C . ASN A 1 192 ? 3.291 4.161 -27.391 1.00 91.00 192 ASN A C 1
ATOM 1608 O O . ASN A 1 192 ? 3.034 2.956 -27.447 1.00 91.00 192 ASN A O 1
ATOM 1612 N N . ASN A 1 193 ? 2.520 5.008 -26.709 1.00 92.19 193 ASN A N 1
ATOM 1613 C CA . ASN A 1 193 ? 1.319 4.607 -25.959 1.00 92.19 193 ASN A CA 1
ATOM 1614 C C . ASN A 1 193 ? 1.575 3.593 -24.830 1.00 92.19 193 ASN A C 1
ATOM 1616 O O . ASN A 1 193 ? 0.680 2.826 -24.471 1.00 92.19 193 ASN A O 1
ATOM 1620 N N . HIS A 1 194 ? 2.782 3.589 -24.273 1.00 95.75 194 HIS A N 1
ATOM 1621 C CA . HIS A 1 194 ? 3.120 2.805 -23.097 1.00 95.75 194 HIS A CA 1
ATOM 1622 C C . HIS A 1 194 ? 3.814 3.684 -22.064 1.00 95.75 194 HIS A C 1
ATOM 1624 O O . HIS A 1 194 ? 4.609 4.557 -22.422 1.00 95.75 194 HIS A O 1
ATOM 1630 N N . HIS A 1 195 ? 3.525 3.418 -20.794 1.00 95.88 195 HIS A N 1
ATOM 1631 C CA . HIS A 1 195 ? 4.348 3.876 -19.686 1.00 95.88 195 HIS A CA 1
ATOM 1632 C C . HIS A 1 195 ? 5.411 2.827 -19.385 1.00 95.88 195 HIS A C 1
ATOM 1634 O O . HIS A 1 195 ? 5.144 1.625 -19.432 1.00 95.88 195 HIS A O 1
ATOM 1640 N N . TYR A 1 196 ? 6.605 3.291 -19.058 1.00 96.12 196 TYR A N 1
ATOM 1641 C CA . TYR A 1 196 ? 7.740 2.468 -18.697 1.00 96.12 196 TYR A CA 1
ATOM 1642 C C . TYR A 1 196 ? 8.138 2.777 -17.269 1.00 96.12 196 TYR A C 1
ATOM 1644 O O . TYR A 1 196 ? 8.235 3.945 -16.898 1.00 96.12 196 TYR A O 1
ATOM 1652 N N . PHE A 1 197 ? 8.373 1.720 -16.500 1.00 95.56 197 PHE A N 1
ATOM 1653 C CA . PHE A 1 197 ? 8.701 1.798 -15.081 1.00 95.56 197 PHE A CA 1
ATOM 1654 C C . PHE A 1 197 ? 9.853 0.854 -14.756 1.00 95.56 197 PHE A C 1
ATOM 1656 O O . PHE A 1 197 ? 10.016 -0.177 -15.414 1.00 95.56 197 PHE A O 1
ATOM 1663 N N . LEU A 1 198 ? 10.616 1.159 -13.709 1.00 94.25 198 LEU A N 1
ATOM 1664 C CA . LEU A 1 198 ? 11.584 0.219 -13.145 1.00 94.25 198 LEU A CA 1
ATOM 1665 C C . LEU A 1 198 ? 10.992 -0.489 -11.934 1.00 94.25 198 LEU A C 1
ATOM 1667 O O . LEU A 1 198 ? 10.726 0.133 -10.909 1.00 94.25 198 LEU A O 1
ATOM 1671 N N . ALA A 1 199 ? 10.825 -1.803 -12.040 1.00 93.50 199 ALA A N 1
ATOM 1672 C CA . ALA A 1 199 ? 10.555 -2.647 -10.887 1.00 93.50 199 ALA A CA 1
ATOM 1673 C C . ALA A 1 199 ? 11.866 -2.921 -10.152 1.00 93.50 199 ALA A C 1
ATOM 1675 O O . ALA A 1 199 ? 12.832 -3.365 -10.774 1.00 93.50 199 ALA A O 1
ATOM 1676 N N . ARG A 1 200 ? 11.895 -2.711 -8.839 1.00 90.31 200 ARG A N 1
ATOM 1677 C CA . ARG A 1 200 ? 13.047 -3.011 -7.986 1.00 90.31 200 ARG A CA 1
ATOM 1678 C C . ARG A 1 200 ? 12.846 -4.328 -7.250 1.00 90.31 200 ARG A C 1
ATOM 1680 O O . ARG A 1 200 ? 11.794 -4.590 -6.665 1.00 90.31 200 ARG A O 1
ATOM 1687 N N . LYS A 1 201 ? 13.899 -5.134 -7.212 1.00 90.00 201 LYS A N 1
ATOM 1688 C CA . LYS A 1 201 ? 13.971 -6.359 -6.423 1.00 90.00 201 LYS A CA 1
ATOM 1689 C C . LYS A 1 201 ? 15.225 -6.334 -5.568 1.00 90.00 201 LYS A C 1
ATOM 1691 O O . LYS A 1 201 ? 16.329 -6.188 -6.083 1.00 90.00 201 LYS A O 1
ATOM 1696 N N . CYS A 1 202 ? 15.043 -6.515 -4.265 1.00 85.75 202 CYS A N 1
ATOM 1697 C CA . CYS A 1 202 ? 16.165 -6.676 -3.359 1.00 85.75 202 CYS A CA 1
ATOM 1698 C C . CYS A 1 202 ? 16.706 -8.106 -3.410 1.00 85.75 202 CYS A C 1
ATOM 1700 O O . CYS A 1 202 ? 15.969 -9.065 -3.161 1.00 85.75 202 CYS A O 1
ATOM 1702 N N . ASN A 1 203 ? 17.997 -8.241 -3.699 1.00 82.06 203 ASN A N 1
ATOM 1703 C CA . ASN A 1 203 ? 18.720 -9.495 -3.555 1.00 82.06 203 ASN A CA 1
ATOM 1704 C C . ASN A 1 203 ? 19.268 -9.572 -2.126 1.00 82.06 203 ASN A C 1
ATOM 1706 O O . ASN A 1 203 ? 19.972 -8.666 -1.683 1.00 82.06 203 ASN A O 1
ATOM 1710 N N . ASN A 1 204 ? 18.937 -10.656 -1.420 1.00 76.31 204 ASN A N 1
ATOM 1711 C CA . ASN A 1 204 ? 19.313 -10.894 -0.022 1.00 76.31 204 ASN A CA 1
ATOM 1712 C C . ASN A 1 204 ? 18.881 -9.760 0.922 1.00 76.31 204 ASN A C 1
ATOM 1714 O O . ASN A 1 204 ? 19.699 -9.002 1.442 1.00 76.31 204 ASN A O 1
ATOM 1718 N N . TRP A 1 205 ? 17.572 -9.659 1.164 1.00 68.62 205 TRP A N 1
ATOM 1719 C CA . TRP A 1 205 ? 17.040 -8.705 2.134 1.00 68.62 205 TRP A CA 1
ATOM 1720 C C . TRP A 1 205 ? 17.445 -9.079 3.562 1.00 68.62 205 TRP A C 1
ATOM 1722 O O . TRP A 1 205 ? 17.185 -10.193 4.026 1.00 68.62 205 TRP A O 1
ATOM 1732 N N . THR A 1 206 ? 18.030 -8.120 4.274 1.00 65.06 206 THR A N 1
ATOM 1733 C CA . THR A 1 206 ? 18.087 -8.125 5.736 1.00 65.06 206 THR A CA 1
ATOM 1734 C C . THR A 1 206 ? 17.255 -6.951 6.268 1.00 65.06 206 THR A C 1
ATOM 1736 O O . THR A 1 206 ? 17.058 -5.982 5.534 1.00 65.06 206 THR A O 1
ATOM 1739 N N . PRO A 1 207 ? 16.770 -6.984 7.527 1.00 55.44 207 PRO A N 1
ATOM 1740 C CA . PRO A 1 207 ? 15.816 -5.998 8.060 1.00 55.44 207 PRO A CA 1
ATOM 1741 C C . PRO A 1 207 ? 16.229 -4.518 7.985 1.00 55.44 207 PRO A C 1
ATOM 1743 O O . PRO A 1 207 ? 15.414 -3.644 8.267 1.00 55.44 207 PRO A O 1
ATOM 1746 N N . SER A 1 208 ? 17.476 -4.214 7.627 1.00 58.38 208 SER A N 1
ATOM 1747 C CA . SER A 1 208 ? 17.990 -2.850 7.502 1.00 58.38 208 SER A CA 1
ATOM 1748 C C . SER A 1 208 ? 18.865 -2.607 6.271 1.00 58.38 208 SER A C 1
ATOM 1750 O O . SER A 1 208 ? 19.242 -1.460 6.036 1.00 58.38 208 SER A O 1
ATOM 1752 N N . THR A 1 209 ? 19.200 -3.632 5.480 1.00 68.44 209 THR A N 1
ATOM 1753 C CA . THR A 1 209 ? 20.038 -3.464 4.286 1.00 68.44 209 THR A CA 1
ATOM 1754 C C . THR A 1 209 ? 19.632 -4.411 3.165 1.00 68.44 209 THR A C 1
ATOM 1756 O O . THR A 1 209 ? 19.258 -5.566 3.384 1.00 68.44 209 THR A O 1
ATOM 1759 N N . CYS A 1 210 ? 19.744 -3.899 1.944 1.00 77.50 210 CYS A N 1
ATOM 1760 C CA . CYS A 1 210 ? 19.723 -4.694 0.733 1.00 77.50 210 CYS A CA 1
ATOM 1761 C C . CYS A 1 210 ? 21.157 -4.815 0.213 1.00 77.50 210 CYS A C 1
ATOM 1763 O O . CYS A 1 210 ? 21.823 -3.793 0.075 1.00 77.50 210 CYS A O 1
ATOM 1765 N N . GLU A 1 211 ? 21.642 -6.032 -0.048 1.00 82.50 211 GLU A N 1
ATOM 1766 C CA . GLU A 1 211 ? 23.010 -6.232 -0.552 1.00 82.50 211 GLU A CA 1
ATOM 1767 C C . GLU A 1 211 ? 23.163 -5.706 -1.985 1.00 82.50 211 GLU A C 1
ATOM 1769 O O . GLU A 1 211 ? 24.175 -5.102 -2.328 1.00 82.50 211 GLU A O 1
ATOM 1774 N N . SER A 1 212 ? 22.149 -5.927 -2.823 1.00 87.00 212 SER A N 1
ATOM 1775 C CA . SER A 1 212 ? 22.072 -5.354 -4.167 1.00 87.00 212 SER A CA 1
ATOM 1776 C C . SER A 1 212 ? 20.628 -5.223 -4.631 1.00 87.00 212 SER A C 1
ATOM 1778 O O . SER A 1 212 ? 19.771 -6.037 -4.275 1.00 87.00 212 SER A O 1
ATOM 1780 N N . LEU A 1 213 ? 20.361 -4.210 -5.452 1.00 89.31 213 LEU A N 1
ATOM 1781 C CA . LEU A 1 213 ? 19.063 -4.004 -6.084 1.00 89.31 213 LEU A CA 1
ATOM 1782 C C . LEU A 1 213 ? 19.155 -4.375 -7.558 1.00 89.31 213 LEU A C 1
ATOM 1784 O O . LEU A 1 213 ? 19.982 -3.837 -8.289 1.00 89.31 213 LEU A O 1
ATOM 1788 N N . THR A 1 214 ? 18.283 -5.275 -8.001 1.00 92.69 214 THR A N 1
ATOM 1789 C CA . THR A 1 214 ? 18.069 -5.532 -9.425 1.00 92.69 214 THR A CA 1
ATOM 1790 C C . THR A 1 214 ? 16.830 -4.779 -9.881 1.00 92.69 214 THR A C 1
ATOM 1792 O O . THR A 1 214 ? 15.732 -4.986 -9.362 1.00 92.69 214 THR A O 1
ATOM 1795 N N . PHE A 1 215 ? 17.011 -3.926 -10.879 1.00 93.56 215 PHE A N 1
ATOM 1796 C CA . PHE A 1 215 ? 15.973 -3.161 -11.544 1.00 93.56 215 PHE A CA 1
ATOM 1797 C C . PHE A 1 215 ? 15.611 -3.841 -12.858 1.00 93.56 215 PHE A C 1
ATOM 1799 O O . PHE A 1 215 ? 16.486 -4.146 -13.663 1.00 93.56 215 PHE A O 1
ATOM 1806 N N . THR A 1 216 ? 14.327 -4.094 -13.083 1.00 95.44 216 THR A N 1
ATOM 1807 C CA . THR A 1 216 ? 13.804 -4.644 -14.340 1.00 95.44 216 THR A CA 1
ATOM 1808 C C . THR A 1 216 ? 12.904 -3.614 -14.990 1.00 95.44 216 THR A C 1
ATOM 1810 O O . THR A 1 216 ? 12.022 -3.070 -14.325 1.00 95.44 216 THR A O 1
ATOM 1813 N N . LEU A 1 217 ? 13.095 -3.361 -16.283 1.00 96.38 217 LEU A N 1
ATOM 1814 C CA . LEU A 1 217 ? 12.213 -2.466 -17.025 1.00 96.38 217 LEU A CA 1
ATOM 1815 C C . LEU A 1 217 ? 10.872 -3.155 -17.290 1.00 96.38 217 LEU A C 1
ATOM 1817 O O . LEU A 1 217 ? 10.835 -4.309 -17.707 1.00 96.38 217 LEU A O 1
ATOM 1821 N N . TYR A 1 218 ? 9.772 -2.447 -17.077 1.00 95.94 218 TYR A N 1
ATOM 1822 C CA . TYR A 1 218 ? 8.422 -2.891 -17.412 1.00 95.94 218 TYR A CA 1
ATOM 1823 C C . TYR A 1 218 ? 7.809 -1.943 -18.429 1.00 95.94 218 TYR A C 1
ATOM 1825 O O . TYR A 1 218 ? 8.024 -0.737 -18.351 1.00 95.94 218 TYR A O 1
ATOM 1833 N N . ALA A 1 219 ? 7.005 -2.491 -19.337 1.00 95.69 219 ALA A N 1
ATOM 1834 C CA . ALA A 1 219 ? 6.114 -1.718 -20.188 1.00 95.69 219 ALA A CA 1
ATOM 1835 C C . ALA A 1 219 ? 4.665 -1.969 -19.775 1.00 95.69 219 ALA A C 1
ATOM 1837 O O . ALA A 1 219 ? 4.210 -3.112 -19.681 1.00 95.69 219 ALA A O 1
ATOM 1838 N N . CYS A 1 220 ? 3.938 -0.883 -19.558 1.00 95.69 220 CYS A N 1
ATOM 1839 C CA . CYS A 1 220 ? 2.538 -0.871 -19.186 1.00 95.69 220 CYS A CA 1
ATOM 1840 C C . CYS A 1 220 ? 1.717 -0.113 -20.224 1.00 95.69 220 CYS A C 1
ATOM 1842 O O . CYS A 1 220 ? 2.149 0.905 -20.760 1.00 95.69 220 CYS A O 1
ATOM 1844 N N . THR A 1 221 ? 0.492 -0.563 -20.478 1.00 95.81 221 THR A N 1
ATOM 1845 C CA . THR A 1 221 ? -0.502 0.253 -21.197 1.00 95.81 221 THR A CA 1
ATOM 1846 C C . THR A 1 221 ? -0.766 1.558 -20.441 1.00 95.81 221 THR A C 1
ATOM 1848 O O . THR A 1 221 ? -0.731 1.534 -19.211 1.00 95.81 221 THR A O 1
ATOM 1851 N N . LEU A 1 222 ? -1.171 2.630 -21.131 1.00 94.12 222 LEU A N 1
ATOM 1852 C CA . LEU A 1 222 ? -1.561 3.901 -20.486 1.00 94.12 222 LEU A CA 1
ATOM 1853 C C . LEU A 1 222 ? -2.676 3.756 -19.431 1.00 94.12 222 LEU A C 1
ATOM 1855 O O . LEU A 1 222 ? -2.791 4.542 -18.504 1.00 94.12 222 LEU A O 1
ATOM 1859 N N . GLU A 1 223 ? -3.515 2.725 -19.552 1.00 94.12 223 GLU A N 1
ATOM 1860 C CA . GLU A 1 223 ? -4.585 2.446 -18.586 1.00 94.12 223 GLU A CA 1
ATOM 1861 C C . GLU A 1 223 ? -4.144 1.561 -17.412 1.00 94.12 223 GLU A C 1
ATOM 1863 O O . GLU A 1 223 ? -4.965 1.260 -16.546 1.00 94.12 223 GLU A O 1
ATOM 1868 N N . TYR A 1 224 ? -2.879 1.128 -17.374 1.00 93.88 224 TYR A N 1
ATOM 1869 C CA . TYR A 1 224 ? -2.335 0.206 -16.369 1.00 93.88 224 TYR A CA 1
ATOM 1870 C C . TYR A 1 224 ? -3.079 -1.135 -16.305 1.00 93.88 224 TYR A C 1
ATOM 1872 O O . TYR A 1 224 ? -3.145 -1.758 -15.252 1.00 93.88 224 TYR A O 1
ATOM 1880 N N . LYS A 1 225 ? -3.671 -1.592 -17.413 1.00 92.94 225 LYS A N 1
ATOM 1881 C CA . LYS A 1 225 ? -4.410 -2.866 -17.493 1.00 92.94 225 LYS A CA 1
ATOM 1882 C C . LYS A 1 225 ? -3.586 -4.031 -18.017 1.00 92.94 225 LYS A C 1
ATOM 1884 O O . LYS A 1 225 ? -4.122 -5.117 -18.139 1.00 92.94 225 LYS A O 1
ATOM 1889 N N . SER A 1 226 ? -2.345 -3.789 -18.411 1.00 92.31 226 SER A N 1
ATOM 1890 C CA . SER A 1 226 ? -1.398 -4.824 -18.803 1.00 92.31 226 SER A CA 1
ATOM 1891 C C . SER A 1 226 ? -0.005 -4.258 -18.622 1.00 92.31 226 SER A C 1
ATOM 1893 O O . SER A 1 226 ? 0.321 -3.236 -19.227 1.00 92.31 226 SER A O 1
ATOM 1895 N N . CYS A 1 227 ? 0.783 -4.915 -17.780 1.00 93.25 227 CYS A N 1
ATOM 1896 C CA . CYS A 1 227 ? 2.165 -4.580 -17.479 1.00 93.25 227 CYS A CA 1
ATOM 1897 C C . CYS A 1 227 ? 3.001 -5.844 -17.625 1.00 93.25 227 CYS A C 1
ATOM 1899 O O . CYS A 1 227 ? 2.671 -6.869 -17.032 1.00 93.25 227 CYS A O 1
ATOM 1901 N N . HIS A 1 228 ? 4.073 -5.780 -18.404 1.00 93.00 228 HIS A N 1
ATOM 1902 C CA . HIS A 1 228 ? 4.945 -6.925 -18.632 1.00 93.00 228 HIS A CA 1
ATOM 1903 C C . HIS A 1 228 ? 6.411 -6.531 -18.462 1.00 93.00 228 HIS A C 1
ATOM 1905 O O . HIS A 1 228 ? 6.793 -5.420 -18.847 1.00 93.00 228 HIS A O 1
ATOM 1911 N N . PRO A 1 229 ? 7.235 -7.425 -17.890 1.00 94.06 229 PRO A N 1
ATOM 1912 C CA . PRO A 1 229 ? 8.667 -7.209 -17.837 1.00 94.06 229 PRO A CA 1
ATOM 1913 C C . PRO A 1 229 ? 9.231 -7.220 -19.255 1.00 94.06 229 PRO A C 1
ATOM 1915 O O . PRO A 1 229 ? 8.867 -8.047 -20.094 1.00 94.06 229 PRO A O 1
ATOM 1918 N N . LEU A 1 230 ? 10.152 -6.306 -19.504 1.00 95.62 230 LEU A N 1
ATOM 1919 C CA . LEU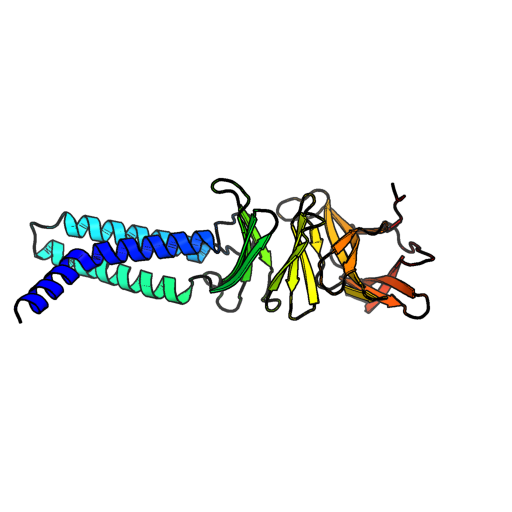 A 1 230 ? 10.979 -6.275 -20.693 1.00 95.62 230 LEU A CA 1
ATOM 1920 C C . LEU A 1 230 ? 12.294 -7.009 -20.406 1.00 95.62 230 LEU A C 1
ATOM 1922 O O . LEU A 1 230 ? 12.722 -7.085 -19.252 1.00 95.62 230 LEU A O 1
ATOM 1926 N N . PRO A 1 231 ? 12.949 -7.574 -21.434 1.00 95.62 231 PRO A N 1
ATOM 1927 C CA . PRO A 1 231 ? 14.146 -8.391 -21.270 1.00 95.62 231 PRO A CA 1
ATOM 1928 C C . PRO A 1 231 ? 15.397 -7.532 -21.034 1.00 95.62 231 PRO A C 1
ATOM 1930 O O . PRO A 1 231 ? 16.418 -7.731 -21.681 1.00 95.62 231 PRO A O 1
ATOM 1933 N N . ILE A 1 232 ? 15.324 -6.544 -20.146 1.00 96.00 232 ILE A N 1
ATOM 1934 C CA . ILE A 1 232 ? 16.469 -5.728 -19.761 1.00 96.00 232 ILE A CA 1
ATOM 1935 C C . ILE A 1 232 ? 16.445 -5.456 -18.264 1.00 96.00 232 ILE A C 1
ATOM 1937 O O . ILE A 1 232 ? 15.406 -5.116 -17.684 1.00 96.00 232 ILE A O 1
ATOM 1941 N N . GLN A 1 233 ? 17.600 -5.652 -17.641 1.00 95.44 233 GLN A N 1
ATOM 1942 C CA . GLN A 1 233 ? 17.786 -5.492 -16.210 1.00 95.44 233 GLN A CA 1
ATOM 1943 C C . GLN A 1 233 ? 19.086 -4.760 -15.911 1.00 95.44 233 GLN A C 1
ATOM 1945 O O . GLN A 1 233 ? 20.030 -4.790 -16.696 1.00 95.44 233 GLN A O 1
ATOM 1950 N N . TYR A 1 234 ? 19.131 -4.122 -14.749 1.00 94.12 234 TYR A N 1
ATOM 1951 C CA . TYR A 1 234 ? 20.314 -3.470 -14.214 1.00 94.12 234 TYR A CA 1
ATOM 1952 C C . TYR A 1 234 ? 20.459 -3.815 -12.735 1.00 94.12 234 TYR A C 1
ATOM 1954 O O . TYR A 1 234 ? 19.520 -3.632 -11.967 1.00 94.12 234 TYR A O 1
ATOM 1962 N N . THR A 1 235 ? 21.617 -4.331 -12.328 1.00 92.56 235 THR A N 1
ATOM 1963 C CA . THR A 1 235 ? 21.909 -4.622 -10.920 1.00 92.56 235 THR A CA 1
ATOM 1964 C C . THR A 1 235 ? 22.901 -3.615 -10.362 1.00 92.56 235 THR A C 1
ATOM 1966 O O . THR A 1 235 ? 24.030 -3.514 -10.840 1.00 92.56 235 THR A O 1
ATOM 1969 N N . GLN A 1 236 ? 22.478 -2.911 -9.315 1.00 85.38 236 GLN A N 1
ATOM 1970 C CA . GLN A 1 236 ? 23.246 -1.890 -8.619 1.00 85.38 236 GLN A CA 1
ATOM 1971 C C . GLN A 1 236 ? 23.677 -2.403 -7.238 1.00 85.38 236 GLN A C 1
ATOM 1973 O O . GLN A 1 236 ? 22.883 -2.996 -6.501 1.00 85.38 236 GLN A O 1
ATOM 1978 N N . LEU A 1 237 ? 24.944 -2.169 -6.888 1.00 78.38 237 LEU A N 1
ATOM 1979 C CA . LEU A 1 237 ? 25.521 -2.528 -5.584 1.00 78.38 237 LEU A CA 1
ATOM 1980 C C . LEU A 1 237 ? 25.475 -1.367 -4.572 1.00 78.38 237 LEU A C 1
ATOM 1982 O O . LEU A 1 237 ? 25.447 -1.617 -3.373 1.00 78.38 237 LEU A O 1
ATOM 1986 N N . ASP A 1 238 ? 25.464 -0.111 -5.034 1.00 69.19 238 ASP A N 1
ATOM 1987 C CA . ASP A 1 238 ? 25.385 1.086 -4.183 1.00 69.19 238 ASP A CA 1
ATOM 1988 C C . ASP A 1 238 ? 24.037 1.783 -4.392 1.00 69.19 238 ASP A C 1
ATOM 1990 O O . ASP A 1 238 ? 23.778 2.327 -5.457 1.00 69.19 238 ASP A O 1
ATOM 1994 N N . THR A 1 239 ? 23.161 1.768 -3.388 1.00 65.19 239 THR A N 1
ATOM 1995 C CA . THR A 1 239 ? 21.771 2.244 -3.509 1.00 65.19 239 THR A CA 1
ATOM 1996 C C . THR A 1 239 ? 21.617 3.760 -3.332 1.00 65.19 239 THR A C 1
ATOM 1998 O O . THR A 1 239 ? 20.524 4.225 -3.012 1.00 65.19 239 THR A O 1
ATOM 2001 N N . ARG A 1 240 ? 22.706 4.535 -3.412 1.00 67.19 240 ARG A N 1
ATOM 2002 C CA . ARG A 1 240 ? 22.692 5.985 -3.142 1.00 67.19 240 ARG A CA 1
ATOM 2003 C C . ARG A 1 240 ? 22.391 6.852 -4.362 1.00 67.19 240 ARG A C 1
ATOM 2005 O O . ARG A 1 240 ? 22.046 8.016 -4.177 1.00 67.19 240 ARG A O 1
ATOM 2012 N N . ASN A 1 241 ? 22.517 6.311 -5.569 1.00 74.75 241 ASN A N 1
ATOM 2013 C CA . ASN A 1 241 ? 22.274 7.067 -6.795 1.00 74.75 241 ASN A CA 1
ATOM 2014 C C . ASN A 1 241 ? 20.822 6.921 -7.248 1.00 74.75 241 ASN A C 1
ATOM 2016 O O . ASN A 1 241 ? 20.208 5.868 -7.063 1.00 74.75 241 ASN A O 1
ATOM 2020 N N . PHE A 1 242 ? 20.291 7.975 -7.865 1.00 81.75 242 PHE A N 1
ATOM 2021 C CA . PHE A 1 242 ? 18.931 7.975 -8.388 1.00 81.75 242 PHE A CA 1
ATOM 2022 C C . PHE A 1 242 ? 18.915 7.470 -9.823 1.00 81.75 242 PHE A C 1
ATOM 2024 O O . PHE A 1 242 ? 19.758 7.832 -10.647 1.00 81.75 242 PHE A O 1
ATOM 2031 N N . LEU A 1 243 ? 17.923 6.640 -10.115 1.00 89.56 243 LEU A N 1
ATOM 2032 C CA . LEU A 1 243 ? 17.654 6.142 -11.449 1.00 89.56 243 LEU A CA 1
ATOM 2033 C C . LEU A 1 243 ? 16.502 6.935 -12.056 1.00 89.56 243 LEU A C 1
ATOM 2035 O O . LEU A 1 243 ? 15.471 7.125 -11.414 1.00 89.56 243 LEU A O 1
ATOM 2039 N N . HIS A 1 244 ? 16.655 7.364 -13.303 1.00 91.00 244 HIS A N 1
ATOM 2040 C CA . HIS A 1 244 ? 15.577 8.015 -14.041 1.00 91.00 244 HIS A CA 1
ATOM 2041 C C . HIS A 1 244 ? 15.490 7.484 -15.470 1.00 91.00 244 HIS A C 1
ATOM 2043 O O . HIS A 1 244 ? 16.496 7.147 -16.101 1.00 91.00 244 HIS A O 1
ATOM 2049 N N . LEU A 1 245 ? 14.259 7.393 -15.975 1.00 93.69 245 LEU A N 1
ATOM 2050 C CA . LEU A 1 245 ? 13.987 7.005 -17.354 1.00 93.69 245 LEU A CA 1
ATOM 2051 C C . LEU A 1 245 ? 13.733 8.253 -18.201 1.00 93.69 245 LEU A C 1
ATOM 2053 O O . LEU A 1 245 ? 12.983 9.137 -17.798 1.00 93.69 245 LEU A O 1
ATOM 2057 N N . GLU A 1 246 ? 14.298 8.296 -19.404 1.00 94.44 246 GLU A N 1
ATOM 2058 C CA . GLU A 1 246 ? 14.012 9.338 -20.393 1.00 94.44 246 GLU A CA 1
ATOM 2059 C C . GLU A 1 246 ? 13.571 8.710 -21.726 1.00 94.44 246 GLU A C 1
ATOM 2061 O O . GLU A 1 246 ? 14.178 7.734 -22.184 1.00 94.44 246 GLU A O 1
ATOM 2066 N N . PRO A 1 247 ? 12.526 9.243 -22.385 1.00 94.88 247 PRO A N 1
ATOM 2067 C CA . PRO A 1 247 ? 12.151 8.809 -23.723 1.00 94.88 247 PRO A CA 1
ATOM 2068 C C . PRO A 1 247 ? 13.042 9.472 -24.788 1.00 94.88 247 PRO A C 1
ATOM 2070 O O . PRO A 1 247 ? 13.104 10.697 -24.894 1.00 94.88 247 PRO A O 1
ATOM 2073 N N . ASP A 1 248 ? 13.667 8.671 -25.649 1.00 94.56 248 ASP A N 1
ATOM 2074 C CA . ASP A 1 248 ? 14.274 9.130 -26.899 1.00 94.56 248 ASP A CA 1
ATOM 2075 C C . ASP A 1 248 ? 13.288 8.918 -28.055 1.00 94.56 248 ASP A C 1
ATOM 2077 O O . ASP A 1 248 ? 13.203 7.847 -28.659 1.00 94.56 248 ASP A O 1
ATOM 2081 N N . ASN A 1 249 ? 12.553 9.979 -28.390 1.00 91.69 249 ASN A N 1
ATOM 2082 C CA . ASN A 1 249 ? 11.581 9.969 -29.485 1.00 91.69 249 ASN A CA 1
ATOM 2083 C C . ASN A 1 249 ? 12.219 9.857 -30.881 1.00 91.69 249 ASN A C 1
ATOM 2085 O O . ASN A 1 249 ? 11.527 9.498 -31.830 1.00 91.69 249 ASN A O 1
ATOM 2089 N N . VAL A 1 250 ? 13.505 10.195 -31.034 1.00 91.38 250 VAL A N 1
ATOM 2090 C CA . VAL A 1 250 ? 14.197 10.154 -32.332 1.00 91.38 250 VAL A CA 1
ATOM 2091 C C . VAL A 1 250 ? 14.550 8.716 -32.680 1.00 91.38 250 VAL A C 1
ATOM 2093 O O . VAL A 1 250 ? 14.286 8.268 -33.794 1.00 91.38 250 VAL A O 1
ATOM 2096 N N . ASN A 1 251 ? 15.119 7.993 -31.715 1.00 90.06 251 ASN A N 1
ATOM 2097 C CA . ASN A 1 251 ? 15.521 6.595 -31.892 1.00 90.06 251 ASN A CA 1
ATOM 2098 C C . ASN A 1 251 ? 14.435 5.599 -31.481 1.00 90.06 251 ASN A C 1
ATOM 2100 O O . ASN A 1 251 ? 14.568 4.403 -31.727 1.00 90.06 251 ASN A O 1
ATOM 2104 N N . ASN A 1 252 ? 13.337 6.104 -30.920 1.00 93.06 252 ASN A N 1
ATOM 2105 C CA . ASN A 1 252 ? 12.216 5.318 -30.443 1.00 93.06 252 ASN A CA 1
ATOM 2106 C C . ASN A 1 252 ? 12.616 4.326 -29.338 1.00 93.06 252 ASN A C 1
ATOM 2108 O O . ASN A 1 252 ? 12.271 3.142 -29.379 1.00 93.06 252 ASN A O 1
ATOM 2112 N N . GLU A 1 253 ? 13.359 4.833 -28.357 1.00 95.38 253 GLU A N 1
ATOM 2113 C CA . GLU A 1 253 ? 13.944 4.065 -27.259 1.00 95.38 253 GLU A CA 1
ATOM 2114 C C . GLU A 1 253 ? 13.615 4.700 -25.909 1.00 95.38 253 GLU A C 1
ATOM 2116 O O . GLU A 1 253 ? 13.446 5.912 -25.799 1.00 95.38 253 GLU A O 1
ATOM 2121 N N . VAL A 1 254 ? 13.572 3.887 -24.859 1.00 96.19 254 VAL A N 1
ATOM 2122 C CA . VAL A 1 254 ? 13.578 4.366 -23.474 1.00 96.19 254 VAL A CA 1
ATOM 2123 C C . VAL A 1 254 ? 14.976 4.180 -22.911 1.00 96.19 254 VAL A C 1
ATOM 2125 O O . VAL A 1 254 ? 15.560 3.104 -23.039 1.00 96.19 254 VAL A O 1
ATOM 2128 N N . ARG A 1 255 ? 15.521 5.225 -22.295 1.00 96.25 255 ARG A N 1
ATOM 2129 C CA . ARG A 1 255 ? 16.875 5.231 -21.744 1.00 96.25 255 ARG A CA 1
ATOM 2130 C C . ARG A 1 255 ? 16.846 5.300 -20.235 1.00 96.25 255 ARG A C 1
ATOM 2132 O O . ARG A 1 255 ? 16.103 6.100 -19.680 1.00 96.25 255 ARG A O 1
ATOM 2139 N N . LEU A 1 256 ? 17.670 4.479 -19.598 1.00 94.94 256 LEU A N 1
ATOM 2140 C CA . LEU A 1 256 ? 17.918 4.544 -18.166 1.00 94.94 256 LEU A CA 1
ATOM 2141 C C . LEU A 1 256 ? 19.218 5.284 -17.906 1.00 94.94 256 LEU A C 1
ATOM 2143 O O . LEU A 1 256 ? 20.265 4.887 -18.420 1.00 94.94 256 LEU A O 1
ATOM 2147 N N . TYR A 1 257 ? 19.148 6.292 -17.052 1.00 93.38 257 TYR A N 1
ATOM 2148 C CA . TYR A 1 257 ? 20.300 7.019 -16.557 1.00 93.38 257 TYR A CA 1
ATOM 2149 C C . TYR A 1 257 ? 20.434 6.850 -15.046 1.00 93.38 257 TYR A C 1
ATOM 2151 O O . TYR A 1 257 ? 19.443 6.822 -14.315 1.00 93.38 257 TYR A O 1
ATOM 2159 N N . GLU A 1 258 ? 21.677 6.766 -14.594 1.00 90.81 258 GLU A N 1
ATOM 2160 C CA . GLU A 1 258 ? 22.060 6.933 -13.198 1.00 90.81 258 GLU A CA 1
ATOM 2161 C C . GLU A 1 258 ? 22.558 8.368 -13.005 1.00 90.81 258 GLU A C 1
ATOM 2163 O O . GLU A 1 258 ? 23.421 8.832 -13.751 1.00 90.81 258 GLU A O 1
ATOM 2168 N N . GLU A 1 259 ? 21.992 9.079 -12.033 1.00 86.38 259 GLU A N 1
ATOM 2169 C CA . GLU A 1 259 ? 22.378 10.446 -11.686 1.00 86.38 259 GLU A CA 1
ATOM 2170 C C . GLU A 1 259 ? 23.212 10.452 -10.404 1.00 86.38 259 GLU A C 1
ATOM 2172 O O . GLU A 1 259 ? 22.777 9.978 -9.348 1.00 86.38 259 GLU A O 1
ATOM 2177 N N . LEU A 1 260 ? 24.432 10.980 -10.513 1.00 80.94 260 LEU A N 1
ATOM 2178 C CA . LEU A 1 260 ? 25.374 11.071 -9.405 1.00 80.94 260 LEU A CA 1
ATOM 2179 C C . LEU A 1 260 ? 25.107 12.333 -8.577 1.00 80.94 260 LEU A C 1
ATOM 2181 O O . LEU A 1 260 ? 25.323 13.452 -9.038 1.00 80.94 260 LEU A O 1
ATOM 2185 N N . PHE A 1 261 ? 24.705 12.139 -7.318 1.00 71.19 261 PHE A N 1
ATOM 2186 C CA . PHE A 1 261 ? 24.257 13.208 -6.410 1.00 71.19 261 PHE A CA 1
ATOM 2187 C C . PHE A 1 261 ? 25.284 14.333 -6.187 1.00 71.19 261 PHE A C 1
ATOM 2189 O O . PHE A 1 261 ? 24.924 15.450 -5.832 1.00 71.19 261 PHE A O 1
ATOM 2196 N N . GLU A 1 262 ? 26.577 14.034 -6.335 1.00 74.38 262 GLU A N 1
ATOM 2197 C CA . GLU A 1 262 ? 27.660 14.987 -6.069 1.00 74.38 262 GLU A CA 1
ATOM 2198 C C . GLU A 1 262 ? 28.060 15.817 -7.296 1.00 74.38 262 GLU A C 1
ATOM 2200 O O . GLU A 1 262 ? 28.706 16.855 -7.138 1.00 74.38 262 GLU A O 1
ATOM 2205 N N . THR A 1 263 ? 27.720 15.368 -8.508 1.00 77.44 263 THR A N 1
ATOM 2206 C CA . THR A 1 263 ? 28.261 15.939 -9.752 1.00 77.44 263 THR A CA 1
ATOM 2207 C C . THR A 1 263 ? 27.205 16.343 -10.777 1.00 77.44 263 THR A C 1
ATOM 2209 O O . THR A 1 263 ? 27.582 16.937 -11.787 1.00 77.44 263 THR A O 1
ATOM 2212 N N . ASP A 1 264 ? 25.921 16.033 -10.550 1.00 74.94 264 ASP A N 1
ATOM 2213 C CA . ASP A 1 264 ? 24.825 16.150 -11.533 1.00 74.94 264 ASP A CA 1
ATOM 2214 C C . ASP A 1 264 ? 25.142 15.441 -12.871 1.00 74.94 264 ASP A C 1
ATOM 2216 O O . ASP A 1 264 ? 24.567 15.729 -13.926 1.00 74.94 264 ASP A O 1
ATOM 2220 N N . GLU A 1 265 ? 26.104 14.515 -12.859 1.00 84.88 265 GLU A N 1
ATOM 2221 C CA . GLU A 1 265 ? 26.530 13.786 -14.044 1.00 84.88 265 GLU A CA 1
ATOM 2222 C C . GLU A 1 265 ? 25.584 12.604 -14.268 1.00 84.88 265 GLU A C 1
ATOM 2224 O O . GLU A 1 265 ? 25.316 11.814 -13.358 1.00 84.88 265 GLU A O 1
ATOM 2229 N N . LYS A 1 266 ? 25.068 12.492 -15.497 1.00 88.56 266 LYS A N 1
ATOM 2230 C CA . LYS A 1 266 ? 24.163 11.417 -15.909 1.00 88.56 266 LYS A CA 1
ATOM 2231 C C . LYS A 1 266 ? 24.930 10.348 -16.672 1.00 88.56 266 LYS A C 1
ATOM 2233 O O . LYS A 1 266 ? 25.427 10.596 -17.772 1.00 88.56 266 LYS A O 1
ATOM 2238 N N . ILE A 1 267 ? 24.971 9.142 -16.125 1.00 91.31 267 ILE A N 1
ATOM 2239 C CA . ILE A 1 267 ? 25.582 7.982 -16.768 1.00 91.31 267 ILE A CA 1
ATOM 2240 C C . ILE A 1 267 ? 24.479 7.173 -17.440 1.00 91.31 267 ILE A C 1
ATOM 2242 O O . ILE A 1 267 ? 23.556 6.698 -16.784 1.00 91.31 267 ILE A O 1
ATOM 2246 N N . LEU A 1 268 ? 24.571 7.003 -18.759 1.00 94.44 268 LEU A N 1
ATOM 2247 C CA . LEU A 1 268 ? 23.655 6.133 -19.492 1.00 94.44 268 LEU A CA 1
ATOM 2248 C C . LEU A 1 268 ? 23.933 4.672 -19.118 1.00 94.44 268 LEU A C 1
ATOM 2250 O O . LEU A 1 268 ? 25.031 4.167 -19.341 1.00 94.44 268 LEU A O 1
ATOM 2254 N N . ILE A 1 269 ? 22.922 3.992 -18.586 1.00 95.38 269 ILE A N 1
ATOM 2255 C CA . ILE A 1 269 ? 22.992 2.585 -18.186 1.00 95.38 269 ILE A CA 1
ATOM 2256 C C . ILE A 1 269 ? 22.568 1.683 -19.342 1.00 95.38 269 ILE A C 1
ATOM 2258 O O . ILE A 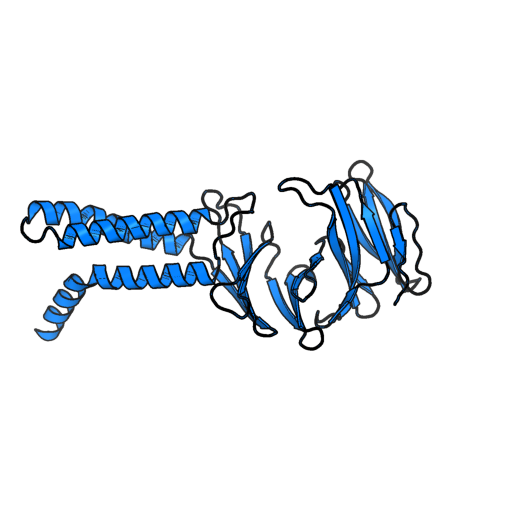1 269 ? 23.296 0.757 -19.709 1.00 95.38 269 ILE A O 1
ATOM 2262 N N . PHE A 1 270 ? 21.410 1.968 -19.943 1.00 96.31 270 PHE A N 1
ATOM 2263 C CA . PHE A 1 270 ? 20.914 1.263 -21.122 1.00 96.31 270 PHE A CA 1
ATOM 2264 C C . PHE A 1 270 ? 19.996 2.120 -21.988 1.00 96.31 270 PHE A C 1
ATOM 2266 O O . PHE A 1 270 ? 19.385 3.075 -21.510 1.00 96.31 270 PHE A O 1
ATOM 2273 N N . GLY A 1 271 ? 19.843 1.713 -23.247 1.00 96.38 271 GLY A N 1
ATOM 2274 C CA . GLY A 1 271 ? 18.728 2.090 -24.116 1.00 96.38 271 GLY A CA 1
ATOM 2275 C C . GLY A 1 271 ? 17.928 0.845 -24.497 1.00 96.38 271 GLY A C 1
ATOM 2276 O O . GLY A 1 271 ? 18.519 -0.193 -24.791 1.00 96.38 271 GLY A O 1
ATOM 2277 N N . PHE A 1 272 ? 16.598 0.925 -24.471 1.00 95.94 272 PHE A N 1
ATOM 2278 C CA . PHE A 1 272 ? 15.704 -0.176 -24.830 1.00 95.94 272 PHE A CA 1
ATOM 2279 C C . PHE A 1 272 ? 14.716 0.239 -25.927 1.00 95.94 272 PHE A C 1
ATOM 2281 O O . PHE A 1 272 ? 13.948 1.183 -25.751 1.00 95.94 272 PHE A O 1
ATOM 2288 N N . GLY A 1 273 ? 14.708 -0.494 -27.040 1.00 92.50 273 GLY A N 1
ATOM 2289 C CA . GLY A 1 273 ? 13.838 -0.268 -28.195 1.00 92.50 273 GLY A CA 1
ATOM 2290 C C . GLY A 1 273 ? 14.133 -1.278 -29.302 1.00 92.50 273 GLY A C 1
ATOM 2291 O O . GLY A 1 273 ? 14.258 -2.470 -29.032 1.00 92.50 273 GLY A O 1
ATOM 2292 N N . GLN A 1 274 ? 14.253 -0.832 -30.555 1.00 89.38 274 GLN A N 1
ATOM 2293 C CA . GLN A 1 274 ? 14.623 -1.741 -31.654 1.00 89.38 274 GLN A CA 1
ATOM 2294 C C . GLN A 1 274 ? 16.085 -2.199 -31.571 1.00 89.38 274 GLN A C 1
ATOM 2296 O O . GLN A 1 274 ? 16.386 -3.336 -31.926 1.00 89.38 274 GLN A O 1
ATOM 2301 N N . ASN A 1 275 ? 16.976 -1.332 -31.081 1.00 88.44 275 ASN A N 1
ATOM 2302 C CA . ASN A 1 275 ? 18.405 -1.597 -30.942 1.00 88.44 275 ASN A CA 1
ATOM 2303 C C . ASN A 1 275 ? 18.825 -1.539 -29.469 1.00 88.44 275 ASN A C 1
ATOM 2305 O O . ASN A 1 275 ? 19.704 -0.765 -29.101 1.00 88.44 275 ASN A O 1
ATOM 2309 N N . SER A 1 276 ? 18.187 -2.350 -28.622 1.00 93.19 276 SER A N 1
ATOM 2310 C CA . SER A 1 276 ? 18.472 -2.365 -27.184 1.00 93.19 276 SER A CA 1
ATOM 2311 C C . SER A 1 276 ? 19.951 -2.639 -26.891 1.00 93.19 276 SER A C 1
ATOM 2313 O O . SER A 1 276 ? 20.533 -3.584 -27.428 1.00 93.19 276 SER A O 1
ATOM 2315 N N . GLN A 1 277 ? 20.556 -1.820 -26.031 1.00 95.94 277 GLN A N 1
ATOM 2316 C CA . GLN A 1 277 ? 21.982 -1.863 -25.702 1.00 95.94 277 GLN A CA 1
ATOM 2317 C C . GLN A 1 277 ? 22.224 -1.544 -24.225 1.00 95.94 277 GLN A C 1
ATOM 2319 O O . GLN A 1 277 ? 21.602 -0.645 -23.659 1.00 95.94 277 GLN A O 1
ATOM 2324 N N . CYS A 1 278 ? 23.179 -2.258 -23.630 1.00 96.62 278 CYS A N 1
ATOM 2325 C CA . CYS A 1 278 ? 23.730 -1.969 -22.309 1.00 96.62 278 CYS A CA 1
ATOM 2326 C C . CYS A 1 278 ? 25.026 -1.165 -22.443 1.00 96.62 278 CYS A C 1
ATOM 2328 O O . CYS A 1 278 ? 25.906 -1.532 -23.222 1.00 96.62 278 CYS A O 1
ATOM 2330 N N . TYR A 1 279 ? 25.156 -0.109 -21.646 1.00 95.25 279 TYR A N 1
ATOM 2331 C CA . TYR A 1 279 ? 26.313 0.790 -21.640 1.00 95.25 279 TYR A CA 1
ATOM 2332 C C . TYR A 1 279 ? 27.090 0.760 -20.318 1.00 95.25 279 TYR A C 1
ATOM 2334 O O . TYR A 1 279 ? 28.247 1.174 -20.287 1.00 95.25 279 TYR A O 1
ATOM 2342 N N . ALA A 1 280 ? 26.495 0.225 -19.247 1.00 92.44 280 ALA A N 1
ATOM 2343 C CA . ALA A 1 280 ? 27.118 0.119 -17.930 1.00 92.44 280 ALA A CA 1
ATOM 2344 C C . ALA A 1 280 ? 27.281 -1.335 -17.458 1.00 92.44 280 ALA A C 1
ATOM 2346 O O . ALA A 1 280 ? 26.557 -2.244 -17.872 1.00 92.44 280 ALA A O 1
ATOM 2347 N N . MET A 1 281 ? 28.233 -1.551 -16.545 1.00 90.62 281 MET A N 1
ATOM 2348 C CA . MET A 1 281 ? 28.392 -2.831 -15.852 1.00 90.62 281 MET A CA 1
ATOM 2349 C C . MET A 1 281 ? 27.156 -3.151 -15.007 1.00 90.62 281 MET A C 1
ATOM 2351 O O . MET A 1 281 ? 26.567 -2.260 -14.407 1.00 90.62 281 MET A O 1
ATOM 2355 N N . GLY A 1 282 ? 26.782 -4.430 -14.939 1.00 90.44 282 GLY A N 1
ATOM 2356 C CA . GLY A 1 282 ? 25.582 -4.871 -14.220 1.00 90.44 282 GLY A CA 1
ATOM 2357 C C . GLY A 1 282 ? 24.285 -4.714 -15.017 1.00 90.44 282 GLY A C 1
ATOM 2358 O O . GLY A 1 282 ? 23.246 -5.168 -14.543 1.00 90.44 282 GLY A O 1
ATOM 2359 N N . CYS A 1 283 ? 24.333 -4.115 -16.214 1.00 95.69 283 CYS A N 1
ATOM 2360 C CA . CYS A 1 283 ? 23.243 -4.173 -17.182 1.00 95.69 283 CYS A CA 1
ATOM 2361 C C . CYS A 1 283 ? 23.300 -5.475 -17.984 1.00 95.69 283 CYS A C 1
ATOM 2363 O O . CYS A 1 283 ? 24.366 -5.869 -18.464 1.00 95.69 283 CYS A O 1
ATOM 2365 N N . GLU A 1 284 ? 22.147 -6.112 -18.165 1.00 95.88 284 GLU A N 1
ATOM 2366 C CA . GLU A 1 284 ? 21.996 -7.336 -18.945 1.00 95.88 284 GLU A CA 1
ATOM 2367 C C . GLU A 1 284 ? 20.725 -7.281 -19.801 1.00 95.88 284 GLU A C 1
ATOM 2369 O O . GLU A 1 284 ? 19.661 -6.869 -19.332 1.00 95.88 284 GLU A O 1
ATOM 2374 N N . ILE A 1 285 ? 20.835 -7.728 -21.056 1.00 94.81 285 ILE A N 1
ATOM 2375 C CA . ILE A 1 285 ? 19.688 -8.004 -21.928 1.00 94.81 285 ILE A CA 1
ATOM 2376 C C . ILE A 1 285 ? 19.442 -9.509 -21.883 1.00 94.81 285 ILE A C 1
ATOM 2378 O O . ILE A 1 285 ? 20.292 -10.293 -22.302 1.00 94.81 285 ILE A O 1
ATOM 2382 N N . LEU A 1 286 ? 18.285 -9.905 -21.364 1.00 92.50 286 LEU A N 1
ATOM 2383 C CA . LEU A 1 286 ? 17.935 -11.305 -21.158 1.00 92.50 286 LEU A CA 1
ATOM 2384 C C . LEU A 1 286 ? 17.454 -11.946 -22.464 1.00 92.50 286 LEU A C 1
ATOM 2386 O O . LEU A 1 286 ? 16.748 -11.327 -23.259 1.00 92.50 286 LEU A O 1
ATOM 2390 N N . GLU A 1 287 ? 17.768 -13.222 -22.671 1.00 82.62 287 GLU A N 1
ATOM 2391 C CA . GLU A 1 287 ? 17.158 -13.980 -23.764 1.00 82.62 287 GLU A CA 1
ATOM 2392 C C . GLU A 1 287 ? 15.657 -14.172 -23.490 1.00 82.62 287 GLU A C 1
ATOM 2394 O O . GLU A 1 287 ? 15.264 -14.704 -22.446 1.00 82.62 287 GLU A O 1
ATOM 2399 N N . GLN A 1 288 ? 14.803 -13.741 -24.424 1.00 68.56 288 GLN A N 1
ATOM 2400 C CA . GLN A 1 288 ? 13.368 -14.017 -24.352 1.00 68.56 288 GLN A CA 1
ATOM 2401 C C . GLN A 1 288 ? 13.139 -15.519 -24.575 1.00 68.56 288 GLN A C 1
ATOM 2403 O O . GLN A 1 288 ? 13.474 -16.045 -25.637 1.00 68.56 288 GLN A O 1
ATOM 2408 N N . LYS A 1 289 ? 12.600 -16.203 -23.562 1.00 49.78 289 LYS A N 1
ATOM 2409 C CA . LYS A 1 289 ? 12.166 -17.604 -23.655 1.00 49.78 289 LYS A CA 1
ATOM 2410 C C . LYS A 1 289 ? 10.731 -17.719 -24.138 1.00 49.78 289 LYS A C 1
ATOM 2412 O O . LYS A 1 289 ? 9.908 -16.875 -23.721 1.00 49.78 289 LYS A O 1
#